Protein AF-A0A4P5TK68-F1 (afdb_monomer_lite)

Structure (mmCIF, N/CA/C/O backbone):
data_AF-A0A4P5TK68-F1
#
_entry.id   AF-A0A4P5TK68-F1
#
loop_
_atom_site.group_PDB
_atom_site.id
_atom_site.type_symbol
_atom_site.label_atom_id
_atom_site.label_alt_id
_atom_site.label_comp_id
_atom_site.label_asym_id
_atom_site.label_entity_id
_atom_site.label_seq_id
_atom_site.pdbx_PDB_ins_code
_atom_site.Cartn_x
_atom_site.Cartn_y
_atom_site.Cartn_z
_atom_site.occupancy
_atom_site.B_iso_or_equiv
_atom_site.auth_seq_id
_atom_site.auth_comp_id
_atom_site.auth_asym_id
_atom_site.auth_atom_id
_atom_site.pdbx_PDB_model_num
ATOM 1 N N . MET A 1 1 ? -55.931 28.441 43.896 1.00 47.78 1 MET A N 1
ATOM 2 C CA . MET A 1 1 ? -54.818 27.801 43.157 1.00 47.78 1 MET A CA 1
ATOM 3 C C . MET A 1 1 ? -54.161 26.784 44.082 1.00 47.78 1 MET A C 1
ATOM 5 O O . MET A 1 1 ? -53.611 27.185 45.098 1.00 47.78 1 MET A O 1
ATOM 9 N N . LYS A 1 2 ? -54.312 25.476 43.825 1.00 48.91 2 LYS A N 1
ATOM 10 C CA . LYS A 1 2 ? -53.673 24.433 44.649 1.00 48.91 2 LYS A CA 1
ATOM 11 C C . LYS A 1 2 ? -52.170 24.439 44.354 1.00 48.91 2 LYS A C 1
ATOM 13 O O . LYS A 1 2 ? -51.772 24.077 43.254 1.00 48.91 2 LYS A O 1
ATOM 18 N N . SER A 1 3 ? -51.368 24.878 45.323 1.00 62.47 3 SER A N 1
ATOM 19 C CA . SER A 1 3 ? -49.908 24.749 45.302 1.00 62.47 3 SER A CA 1
ATOM 20 C C . SER A 1 3 ? -49.559 23.261 45.289 1.00 62.47 3 SER A C 1
ATOM 22 O O . SER A 1 3 ? -49.780 22.559 46.278 1.00 62.47 3 SER A O 1
ATOM 24 N N . GLN A 1 4 ? -49.101 22.753 44.143 1.00 69.31 4 GLN A N 1
ATOM 25 C CA . GLN A 1 4 ? -48.518 21.421 44.083 1.00 69.31 4 GLN A CA 1
ATOM 26 C C . GLN A 1 4 ? -47.171 21.483 44.800 1.00 69.31 4 GLN A C 1
ATOM 28 O O . GLN A 1 4 ? -46.248 22.160 44.351 1.00 69.31 4 GLN A O 1
ATOM 33 N N . ARG A 1 5 ? -47.073 20.811 45.950 1.00 66.62 5 ARG A N 1
ATOM 34 C CA . ARG A 1 5 ? -45.793 20.618 46.633 1.00 66.62 5 ARG A CA 1
ATOM 35 C C . ARG A 1 5 ? -44.904 19.787 45.710 1.00 66.62 5 ARG A C 1
ATOM 37 O O . ARG A 1 5 ? -45.209 18.623 45.468 1.00 66.62 5 ARG A O 1
ATOM 44 N N . LEU A 1 6 ? -43.833 20.388 45.199 1.00 68.12 6 LEU A N 1
ATOM 45 C CA . LEU A 1 6 ? -42.756 19.658 44.537 1.00 68.12 6 LEU A CA 1
ATOM 46 C C . LEU A 1 6 ? -42.163 18.689 45.568 1.00 68.12 6 LEU A C 1
ATOM 48 O O . LEU A 1 6 ? -41.653 19.122 46.602 1.00 68.12 6 LEU A O 1
ATOM 52 N N . SER A 1 7 ? -42.290 17.384 45.331 1.00 73.88 7 SER A N 1
ATOM 53 C CA . SER A 1 7 ? -41.610 16.367 46.132 1.00 73.88 7 SER A CA 1
ATOM 54 C C . SER A 1 7 ? -40.101 16.569 45.986 1.00 73.88 7 SER A C 1
ATOM 56 O O . SER A 1 7 ? -39.578 16.513 44.873 1.00 73.88 7 SER A O 1
ATOM 58 N N . GLY A 1 8 ? -39.410 16.855 47.090 1.00 77.25 8 GLY A N 1
ATOM 59 C CA . GLY A 1 8 ? -37.957 17.001 47.097 1.00 77.25 8 GLY A CA 1
ATOM 60 C C . GLY A 1 8 ? -37.275 15.663 46.820 1.00 77.25 8 GLY A C 1
ATOM 61 O O . GLY A 1 8 ? -37.668 14.646 47.383 1.00 77.25 8 GLY A O 1
ATOM 62 N N . PHE A 1 9 ? -36.262 15.681 45.957 1.00 82.19 9 PHE A N 1
ATOM 63 C CA . PHE A 1 9 ? -35.432 14.519 45.651 1.00 82.19 9 PHE A CA 1
ATOM 64 C C . PHE A 1 9 ? -34.590 14.154 46.880 1.00 82.19 9 PHE A C 1
ATOM 66 O O . PHE A 1 9 ? -33.926 15.022 47.455 1.00 82.19 9 PHE A O 1
ATOM 73 N N . THR A 1 10 ? -34.628 12.898 47.318 1.00 91.62 10 THR A N 1
ATOM 74 C CA . THR A 1 10 ? -33.848 12.452 48.476 1.00 91.62 10 THR A CA 1
ATOM 75 C C . THR A 1 10 ? -32.402 12.152 48.079 1.00 91.62 10 THR A C 1
ATOM 77 O O . THR A 1 10 ? -32.096 11.765 46.950 1.00 91.62 10 THR A O 1
ATOM 80 N N . LEU A 1 11 ? -31.477 12.300 49.031 1.00 90.62 11 LEU A N 1
ATOM 81 C CA . LEU A 1 11 ? -30.056 12.016 48.807 1.00 90.62 11 LEU A CA 1
ATOM 82 C C . LEU A 1 11 ? -29.809 10.547 48.411 1.00 90.62 11 LEU A C 1
ATOM 84 O O . LEU A 1 11 ? -28.903 10.261 47.633 1.00 90.62 11 LEU A O 1
ATOM 88 N N . ILE A 1 12 ? -30.637 9.624 48.910 1.00 93.94 12 ILE A N 1
ATOM 89 C CA . ILE A 1 12 ? -30.547 8.189 48.608 1.00 93.94 12 ILE A CA 1
ATOM 90 C C . ILE A 1 12 ? -30.963 7.906 47.159 1.00 93.94 12 ILE A C 1
ATOM 92 O O . ILE A 1 12 ? -30.276 7.151 46.474 1.00 93.94 12 ILE A O 1
ATOM 96 N N . GLU A 1 13 ? -32.035 8.535 46.666 1.00 93.94 13 GLU A N 1
ATOM 97 C CA . GLU A 1 13 ? -32.466 8.395 45.266 1.00 93.94 13 GLU A CA 1
ATOM 98 C C . GLU A 1 13 ? -31.373 8.863 44.299 1.00 93.94 13 GLU A C 1
ATOM 100 O O . GLU A 1 13 ? -31.080 8.182 43.316 1.00 93.94 13 GLU A O 1
ATOM 105 N N . LEU A 1 14 ? -30.694 9.969 44.618 1.00 92.00 14 LEU A N 1
ATOM 106 C CA . LEU A 1 14 ? -29.560 10.447 43.828 1.00 92.00 14 LEU A CA 1
ATOM 107 C C . LEU A 1 14 ? -28.383 9.473 43.854 1.00 92.00 14 LEU A C 1
ATOM 109 O O . LEU A 1 14 ? -27.790 9.186 42.813 1.00 92.00 14 LEU A O 1
ATOM 113 N N . LEU A 1 15 ? -28.061 8.940 45.032 1.00 94.81 15 LEU A N 1
ATOM 114 C CA . LEU A 1 15 ? -26.938 8.028 45.208 1.00 94.81 15 LEU A CA 1
ATOM 115 C C . LEU A 1 15 ? -27.125 6.734 44.402 1.00 94.81 15 LEU A C 1
ATOM 117 O O . LEU A 1 15 ? -26.191 6.286 43.741 1.00 94.81 15 LEU A O 1
ATOM 121 N N . ILE A 1 16 ? -28.333 6.163 44.412 1.00 95.81 16 ILE A N 1
ATOM 122 C CA . ILE A 1 16 ? -28.648 4.934 43.670 1.00 95.81 16 ILE A CA 1
ATOM 123 C C . ILE A 1 16 ? -28.524 5.162 42.160 1.00 95.81 16 ILE A C 1
ATOM 125 O O . ILE A 1 16 ? -27.929 4.338 41.465 1.00 95.81 16 ILE A O 1
ATOM 129 N N . VAL A 1 17 ? -29.030 6.286 41.644 1.00 96.12 17 VAL A N 1
ATOM 130 C CA . VAL A 1 17 ? -28.956 6.602 40.207 1.00 96.12 17 VAL A CA 1
ATOM 131 C C . VAL A 1 17 ? -27.508 6.732 39.745 1.00 96.12 17 VAL A C 1
ATOM 133 O O . VAL A 1 17 ? -27.140 6.176 38.706 1.00 96.12 17 VAL A O 1
ATOM 136 N N . ILE A 1 18 ? -26.666 7.420 40.519 1.00 96.88 18 ILE A N 1
ATOM 137 C CA . ILE A 1 18 ? -25.247 7.570 40.183 1.00 96.88 18 ILE A CA 1
ATOM 138 C C . ILE A 1 18 ? -24.531 6.219 40.296 1.00 96.88 18 ILE A C 1
ATOM 140 O O . ILE A 1 18 ? -23.743 5.888 39.414 1.00 96.88 18 ILE A O 1
ATOM 144 N N . ALA A 1 19 ? -24.837 5.408 41.315 1.00 97.12 19 ALA A N 1
ATOM 145 C CA . ALA A 1 19 ? -24.255 4.077 41.476 1.00 97.12 19 ALA A CA 1
ATOM 146 C C . ALA A 1 19 ? -24.580 3.157 40.287 1.00 97.12 19 ALA A C 1
ATOM 148 O O . ALA A 1 19 ? -23.678 2.553 39.709 1.00 97.12 19 ALA A O 1
ATOM 149 N N . ILE A 1 20 ? -25.847 3.100 39.863 1.00 96.94 20 ILE A N 1
ATOM 150 C CA . ILE A 1 20 ? -26.261 2.308 38.696 1.00 96.94 20 ILE A CA 1
ATOM 151 C C . ILE A 1 20 ? -25.608 2.854 37.419 1.00 96.94 20 ILE A C 1
ATOM 153 O O . ILE A 1 20 ? -25.066 2.082 36.630 1.00 96.94 20 ILE A O 1
ATOM 157 N N . SER A 1 21 ? -25.591 4.177 37.233 1.00 96.06 21 SER A N 1
ATOM 158 C CA . SER A 1 21 ? -24.958 4.808 36.066 1.00 96.06 21 SER A CA 1
ATOM 159 C C . SER A 1 21 ? -23.455 4.526 36.004 1.00 96.06 21 SER A C 1
ATOM 161 O O . SER A 1 21 ? -22.929 4.274 34.923 1.00 96.06 21 SER A O 1
ATOM 163 N N . ALA A 1 22 ? -22.769 4.511 37.150 1.00 97.25 22 ALA A N 1
ATOM 164 C CA . ALA A 1 22 ? -21.348 4.193 37.240 1.00 97.25 22 ALA A CA 1
ATOM 165 C C . ALA A 1 22 ? -21.061 2.734 36.856 1.00 97.25 22 ALA A C 1
ATOM 167 O O . ALA A 1 22 ? -20.136 2.484 36.084 1.00 97.25 22 ALA A O 1
ATOM 168 N N . VAL A 1 23 ? -21.873 1.781 37.330 1.00 96.50 23 VAL A N 1
ATOM 169 C CA . VAL A 1 23 ? -21.742 0.359 36.963 1.00 96.50 23 VAL A CA 1
ATOM 170 C C . VAL A 1 23 ? -21.985 0.154 35.467 1.00 96.50 23 VAL A C 1
ATOM 172 O O . VAL A 1 23 ? -21.197 -0.518 34.804 1.00 96.50 23 VAL A O 1
ATOM 175 N N . LEU A 1 24 ? -23.035 0.767 34.911 1.00 96.88 24 LEU A N 1
ATOM 176 C CA . LEU A 1 24 ? -23.320 0.685 33.477 1.00 96.88 24 LEU A CA 1
ATOM 177 C C . LEU A 1 24 ? -22.179 1.289 32.655 1.00 96.88 24 LEU A C 1
ATOM 179 O O . LEU A 1 24 ? -21.660 0.637 31.754 1.00 96.88 24 LEU A O 1
ATOM 183 N N . ALA A 1 25 ? -21.733 2.499 32.992 1.00 95.31 25 ALA A N 1
ATOM 184 C CA . ALA A 1 25 ? -20.641 3.153 32.285 1.00 95.31 25 ALA A CA 1
ATOM 185 C C . ALA A 1 25 ? -19.350 2.314 32.333 1.00 95.31 25 ALA A C 1
ATOM 187 O O . ALA A 1 25 ? -18.710 2.132 31.298 1.00 95.31 25 ALA A O 1
ATOM 188 N N . ALA A 1 26 ? -19.015 1.725 33.488 1.00 95.50 26 ALA A N 1
ATOM 189 C CA . ALA A 1 26 ? -17.845 0.859 33.646 1.00 95.50 26 ALA A CA 1
ATOM 190 C C . ALA A 1 26 ? -17.859 -0.360 32.705 1.00 95.50 26 ALA A C 1
ATOM 192 O O . ALA A 1 26 ? -16.807 -0.744 32.198 1.00 95.50 26 ALA A O 1
ATOM 193 N N . LEU A 1 27 ? -19.034 -0.937 32.428 1.00 94.56 27 LEU A N 1
ATOM 194 C CA . LEU A 1 27 ? -19.182 -2.046 31.478 1.00 94.56 27 LEU A CA 1
ATOM 195 C C . LEU A 1 27 ? -19.218 -1.573 30.016 1.00 94.56 27 LEU A C 1
ATOM 197 O O . LEU A 1 27 ? -18.688 -2.251 29.136 1.00 94.56 27 LEU A O 1
ATOM 201 N N . LEU A 1 28 ? -19.813 -0.407 29.742 1.00 94.00 28 LEU A N 1
ATOM 202 C CA . LEU A 1 28 ? -19.931 0.124 28.383 1.00 94.00 28 LEU A CA 1
ATOM 203 C C . LEU A 1 28 ? -18.611 0.686 27.837 1.00 94.00 28 LEU A C 1
ATOM 205 O O . LEU A 1 28 ? -18.335 0.508 26.653 1.00 94.00 28 LEU A O 1
ATOM 209 N N . PHE A 1 29 ? -17.786 1.345 28.656 1.00 92.94 29 PHE A N 1
ATOM 210 C CA . PHE A 1 29 ? -16.538 1.968 28.196 1.00 92.94 29 PHE A CA 1
ATOM 211 C C . PHE A 1 29 ? -15.571 1.017 27.466 1.00 92.94 29 PHE A C 1
ATOM 213 O O . PHE A 1 29 ? -15.155 1.366 26.355 1.00 92.94 29 PHE A O 1
ATOM 220 N N . PRO A 1 30 ? -15.208 -0.168 28.004 1.00 90.69 30 PRO A N 1
ATOM 221 C CA . PRO A 1 30 ? -14.284 -1.069 27.314 1.00 90.69 30 PRO A CA 1
ATOM 222 C C . PRO A 1 30 ? -14.864 -1.593 25.994 1.00 90.69 30 PRO A C 1
ATOM 224 O O . PRO A 1 30 ? -14.150 -1.664 24.993 1.00 90.69 30 PRO A O 1
ATOM 227 N N . VAL A 1 31 ? -16.164 -1.899 25.960 1.00 94.31 31 VAL A N 1
ATOM 228 C CA . VAL A 1 31 ? -16.849 -2.386 24.751 1.00 94.31 31 VAL A CA 1
ATOM 229 C C . VAL A 1 31 ? -16.927 -1.285 23.692 1.00 94.31 31 VAL A C 1
ATOM 231 O O . VAL A 1 31 ? -16.649 -1.526 22.518 1.00 94.31 31 VAL A O 1
ATOM 234 N N . PHE A 1 32 ? -17.243 -0.055 24.096 1.00 92.38 32 PHE A N 1
ATOM 235 C CA . PHE A 1 32 ? -17.314 1.090 23.194 1.00 92.38 32 PHE A CA 1
ATOM 236 C C . PHE A 1 32 ? -15.952 1.413 22.567 1.00 92.38 32 PHE A C 1
ATOM 238 O O . PHE A 1 32 ? -15.880 1.704 21.372 1.00 92.38 32 PHE A O 1
ATOM 245 N N . ALA A 1 33 ? -14.865 1.316 23.340 1.00 89.56 33 ALA A N 1
ATOM 246 C CA . ALA A 1 33 ? -13.511 1.496 22.822 1.00 89.56 33 ALA A CA 1
ATOM 247 C C . ALA A 1 33 ? -13.176 0.464 21.730 1.00 89.56 33 ALA A C 1
ATOM 249 O O . ALA A 1 33 ? -12.716 0.842 20.652 1.00 89.56 33 ALA A O 1
ATOM 250 N N . GLN A 1 34 ? -13.484 -0.816 21.965 1.00 88.94 34 GLN A N 1
ATOM 251 C CA . GLN A 1 34 ? -13.280 -1.879 20.974 1.00 88.94 34 GLN A CA 1
ATOM 252 C C . GLN A 1 34 ? -14.145 -1.677 19.722 1.00 88.94 34 GLN A C 1
ATOM 254 O O . GLN A 1 34 ? -13.651 -1.799 18.602 1.00 88.94 34 GLN A O 1
ATOM 259 N N . ALA A 1 35 ? -15.422 -1.322 19.892 1.00 91.25 35 ALA A N 1
ATOM 260 C CA . ALA A 1 35 ? -16.334 -1.067 18.779 1.00 91.25 35 ALA A CA 1
ATOM 261 C C . ALA A 1 35 ? -15.858 0.105 17.905 1.00 91.25 35 ALA A C 1
ATOM 263 O O . ALA A 1 35 ? -15.870 0.013 16.676 1.00 91.25 35 ALA A O 1
ATOM 264 N N . ARG A 1 36 ? -15.382 1.189 18.530 1.00 90.88 36 ARG A N 1
ATOM 265 C CA . ARG A 1 36 ? -14.817 2.347 17.826 1.00 90.88 36 ARG A CA 1
ATOM 266 C C . ARG A 1 36 ? -13.582 1.971 17.011 1.00 90.88 36 ARG A C 1
ATOM 268 O O . ARG A 1 36 ? -13.438 2.445 15.886 1.00 90.88 36 ARG A O 1
ATOM 275 N N . GLU A 1 37 ? -12.716 1.125 17.557 1.00 88.94 37 GLU A N 1
ATOM 276 C CA . GLU A 1 37 ? -11.517 0.659 16.860 1.00 88.94 37 GLU A CA 1
ATOM 277 C C . GLU A 1 37 ? -11.868 -0.207 15.643 1.00 88.94 37 GLU A C 1
ATOM 279 O O . GLU A 1 37 ? -11.388 0.037 14.536 1.00 88.94 37 GLU A O 1
ATOM 284 N N . LYS A 1 38 ? -12.810 -1.145 15.797 1.00 89.19 38 LYS A N 1
ATOM 285 C CA . LYS A 1 38 ? -13.320 -1.941 14.669 1.00 89.19 38 LYS A CA 1
ATOM 286 C C . LYS A 1 38 ? -13.968 -1.072 13.590 1.00 89.19 38 LYS A C 1
ATOM 288 O O . LYS A 1 38 ? -13.758 -1.326 12.406 1.00 89.19 38 LYS A O 1
ATOM 293 N N . ALA A 1 39 ? -14.701 -0.027 13.979 1.00 92.12 39 ALA A N 1
ATOM 294 C CA . ALA A 1 39 ? -15.283 0.921 13.033 1.00 92.12 39 ALA A CA 1
ATOM 295 C C . ALA A 1 39 ? -14.204 1.677 12.238 1.00 92.12 39 ALA A C 1
ATOM 297 O O . ALA A 1 39 ? -14.335 1.823 11.027 1.00 92.12 39 ALA A O 1
ATOM 298 N N . ARG A 1 40 ? -13.111 2.111 12.882 1.00 91.62 40 ARG A N 1
ATOM 299 C CA . ARG A 1 40 ? -11.979 2.757 12.190 1.00 91.62 40 ARG A CA 1
ATOM 300 C C . ARG A 1 40 ? -11.285 1.823 11.209 1.00 91.62 40 ARG A C 1
ATOM 302 O O . ARG A 1 40 ? -11.018 2.240 10.084 1.00 91.62 40 ARG A O 1
ATOM 309 N N . ALA A 1 41 ? -11.035 0.577 11.610 1.00 90.62 41 ALA A N 1
ATOM 310 C CA . ALA A 1 41 ? -10.445 -0.431 10.734 1.00 90.62 41 ALA A CA 1
ATOM 311 C C . ALA A 1 41 ? -11.326 -0.683 9.497 1.00 90.62 41 ALA A C 1
ATOM 313 O O . ALA A 1 41 ? -10.828 -0.673 8.372 1.00 90.62 41 ALA A O 1
ATOM 314 N N . LEU A 1 42 ? -12.645 -0.815 9.690 1.00 93.06 42 LEU A N 1
ATOM 315 C CA . LEU A 1 42 ? -13.598 -0.964 8.588 1.00 93.06 42 LEU A CA 1
ATOM 316 C C . LEU A 1 42 ? -13.614 0.267 7.671 1.00 93.06 42 LEU A C 1
ATOM 318 O O . LEU A 1 42 ? -13.633 0.115 6.451 1.00 93.06 42 LEU A O 1
ATOM 322 N N . SER A 1 43 ? -13.558 1.475 8.236 1.00 95.25 43 SER A N 1
ATOM 323 C CA . SER A 1 43 ? -13.451 2.707 7.451 1.00 95.25 43 SER A CA 1
ATOM 324 C C . SER A 1 43 ? -12.162 2.755 6.629 1.00 95.25 43 SER A C 1
ATOM 326 O O . SER A 1 43 ? -12.232 3.093 5.450 1.00 95.25 43 SER A O 1
ATOM 328 N N . CYS A 1 44 ? -11.002 2.373 7.189 1.00 94.38 44 CYS A N 1
ATOM 329 C CA . CYS A 1 44 ? -9.762 2.339 6.403 1.00 94.38 44 CYS A CA 1
ATOM 330 C C . CYS A 1 44 ? -9.823 1.290 5.283 1.00 94.38 44 CYS A C 1
ATOM 332 O O . CYS A 1 44 ? -9.427 1.597 4.161 1.00 94.38 44 CYS A O 1
ATOM 334 N N . LEU A 1 45 ? -10.391 0.104 5.531 1.00 95.75 45 LEU A N 1
ATOM 335 C CA . LEU A 1 45 ? -10.603 -0.901 4.484 1.00 95.75 45 LEU A CA 1
ATOM 336 C C . LEU A 1 45 ? -11.541 -0.393 3.379 1.00 95.75 45 LEU A C 1
ATOM 338 O O . LEU A 1 45 ? -11.272 -0.586 2.194 1.00 95.75 45 LEU A O 1
ATOM 342 N N . ASN A 1 46 ? -12.630 0.284 3.750 1.00 96.31 46 ASN A N 1
ATOM 343 C CA . ASN A 1 46 ? -13.570 0.856 2.791 1.00 96.31 46 ASN A CA 1
ATOM 344 C C . ASN A 1 46 ? -12.939 1.985 1.960 1.00 96.31 46 ASN A C 1
ATOM 346 O O . ASN A 1 46 ? -13.228 2.111 0.773 1.00 96.31 46 ASN A O 1
ATOM 350 N N . ASN A 1 47 ? -12.057 2.789 2.551 1.00 96.38 47 ASN A N 1
ATOM 351 C CA . ASN A 1 47 ? -11.295 3.808 1.832 1.00 96.38 47 ASN A CA 1
ATOM 352 C C . ASN A 1 47 ? -10.323 3.176 0.821 1.00 96.38 47 ASN A C 1
ATOM 354 O O . ASN A 1 47 ? -10.332 3.561 -0.345 1.00 96.38 47 ASN A O 1
ATOM 358 N N . VAL A 1 48 ? -9.574 2.134 1.211 1.00 96.50 48 VAL A N 1
ATOM 359 C CA . VAL A 1 48 ? -8.725 1.370 0.271 1.00 96.50 48 VAL A CA 1
ATOM 360 C C . VAL A 1 48 ? -9.549 0.773 -0.867 1.00 96.50 48 VAL A C 1
ATOM 362 O O . VAL A 1 48 ? -9.150 0.865 -2.026 1.00 96.50 48 VAL A O 1
ATOM 365 N N . ARG A 1 49 ? -10.722 0.208 -0.564 1.00 97.25 49 ARG A N 1
ATOM 366 C CA . ARG A 1 49 ? -11.640 -0.324 -1.580 1.00 97.25 49 ARG A CA 1
ATOM 367 C C . ARG A 1 49 ? -12.128 0.765 -2.541 1.00 97.25 49 ARG A C 1
ATOM 369 O O . ARG A 1 49 ? -12.197 0.516 -3.738 1.00 97.25 49 ARG A O 1
ATOM 376 N N . GLN A 1 50 ? -12.444 1.963 -2.047 1.00 96.88 50 GLN A N 1
ATOM 377 C CA . GLN A 1 50 ? -12.828 3.099 -2.894 1.00 96.88 50 GLN A CA 1
ATOM 378 C C . GLN A 1 50 ? -11.675 3.570 -3.793 1.00 96.88 50 GLN A C 1
ATOM 380 O O . GLN A 1 50 ? -11.911 3.871 -4.965 1.00 96.88 50 GLN A O 1
ATOM 385 N N . CYS A 1 51 ? -10.433 3.577 -3.293 1.00 96.00 51 CYS A N 1
ATOM 386 C CA . CYS A 1 51 ? -9.248 3.822 -4.120 1.00 96.00 51 CYS A CA 1
ATOM 387 C C . CYS A 1 51 ? -9.094 2.751 -5.212 1.00 96.00 51 CYS A C 1
ATOM 389 O O . CYS A 1 51 ? -8.910 3.100 -6.373 1.00 96.00 51 CYS A O 1
ATOM 391 N N . GLY A 1 52 ? -9.231 1.465 -4.866 1.00 96.94 52 GLY A N 1
ATOM 392 C CA . GLY A 1 52 ? -9.178 0.358 -5.829 1.00 96.94 52 GLY A CA 1
ATOM 393 C C . GLY A 1 52 ? -10.279 0.436 -6.893 1.00 96.94 52 GLY A C 1
ATOM 394 O O . GLY A 1 52 ? -10.012 0.272 -8.076 1.00 96.94 52 GLY A O 1
ATOM 395 N N . MET A 1 53 ? -11.504 0.791 -6.501 1.00 97.50 53 MET A N 1
ATOM 396 C CA . MET A 1 53 ? -12.605 1.012 -7.446 1.00 97.50 53 MET A CA 1
ATOM 397 C C . MET A 1 53 ? -12.323 2.190 -8.387 1.00 97.50 53 MET A C 1
ATOM 399 O O . MET A 1 53 ? -12.591 2.105 -9.580 1.00 97.50 53 MET A O 1
ATOM 403 N N . SER A 1 54 ? -11.745 3.274 -7.866 1.00 97.50 54 SER A N 1
ATOM 404 C CA . SER A 1 54 ? -11.333 4.428 -8.675 1.00 97.50 54 SER A CA 1
ATOM 405 C C . SER A 1 54 ? -10.224 4.065 -9.660 1.00 97.50 54 SER A C 1
ATOM 407 O O . SER A 1 54 ? -10.233 4.536 -10.790 1.00 97.50 54 SER A O 1
ATOM 409 N N . PHE A 1 55 ? -9.304 3.189 -9.254 1.00 97.56 55 PHE A N 1
ATOM 410 C CA . PHE A 1 55 ? -8.294 2.610 -10.133 1.00 97.56 55 PHE A CA 1
ATOM 411 C C . PHE A 1 55 ? -8.923 1.784 -11.265 1.00 97.56 55 PHE A C 1
ATOM 413 O O . PHE A 1 55 ? -8.553 1.972 -12.418 1.00 97.56 55 PHE A O 1
ATOM 420 N N . THR A 1 56 ? -9.920 0.940 -10.984 1.00 97.12 56 THR A N 1
ATOM 421 C CA . THR A 1 56 ? -10.635 0.198 -12.037 1.00 97.12 56 THR A CA 1
ATOM 422 C C . THR A 1 56 ? -11.358 1.130 -13.013 1.00 97.12 56 THR A C 1
ATOM 424 O O . THR A 1 56 ? -11.312 0.893 -14.215 1.00 97.12 56 THR A O 1
ATOM 427 N N . LEU A 1 57 ? -11.992 2.201 -12.521 1.00 97.50 57 LEU A N 1
ATOM 428 C CA . LEU A 1 57 ? -12.632 3.204 -13.382 1.00 97.50 57 LEU A CA 1
ATOM 429 C C . LEU A 1 57 ? -11.608 3.938 -14.260 1.00 97.50 57 LEU A C 1
ATOM 431 O O . LEU A 1 57 ? -11.861 4.143 -15.440 1.00 97.50 57 LEU A O 1
ATOM 435 N N . TYR A 1 58 ? -10.434 4.268 -13.715 1.00 97.62 58 TYR A N 1
ATOM 436 C CA . TYR A 1 58 ? -9.335 4.832 -14.499 1.00 97.62 58 TYR A CA 1
ATOM 437 C C . TYR A 1 58 ? -8.916 3.890 -15.634 1.00 97.62 58 TYR A C 1
ATOM 439 O O . TYR A 1 58 ? -8.826 4.318 -16.778 1.00 97.62 58 TYR A O 1
ATOM 447 N N . LEU A 1 59 ? -8.713 2.598 -15.356 1.00 97.00 59 LEU A N 1
ATOM 448 C CA . LEU A 1 59 ? -8.329 1.634 -16.395 1.00 97.00 59 LEU A CA 1
ATOM 449 C C . LEU A 1 59 ? -9.330 1.593 -17.561 1.00 97.00 59 LEU A C 1
ATOM 451 O O . LEU A 1 59 ? -8.917 1.445 -18.706 1.00 97.00 59 LEU A O 1
ATOM 455 N N . GLN A 1 60 ? -10.626 1.750 -17.281 1.00 96.38 60 GLN A N 1
ATOM 456 C CA . GLN A 1 60 ? -11.671 1.754 -18.311 1.00 96.38 60 GLN A CA 1
ATOM 457 C C . GLN A 1 60 ? -11.595 2.970 -19.242 1.00 96.38 60 GLN A C 1
ATOM 459 O O . GLN A 1 60 ? -11.937 2.851 -20.416 1.00 96.38 60 GLN A O 1
ATOM 464 N N . ASP A 1 61 ? -11.138 4.115 -18.737 1.00 97.62 61 ASP A N 1
ATOM 465 C CA . ASP A 1 61 ? -11.056 5.363 -19.503 1.00 97.62 61 ASP A CA 1
ATOM 466 C C . ASP A 1 61 ? -9.697 5.558 -20.202 1.00 97.62 61 ASP A C 1
ATOM 468 O O . ASP A 1 61 ? -9.596 6.365 -21.126 1.00 97.62 61 ASP A O 1
ATOM 472 N N . TYR A 1 62 ? -8.653 4.846 -19.764 1.00 96.50 62 TYR A N 1
ATOM 473 C CA . TYR A 1 62 ? -7.261 5.039 -20.195 1.00 96.50 62 TYR A CA 1
ATOM 474 C C . TYR A 1 62 ? -6.654 3.780 -20.842 1.00 96.50 62 TYR A C 1
ATOM 476 O O . TYR A 1 62 ? -5.546 3.374 -20.496 1.00 96.50 62 TYR A O 1
ATOM 484 N N . ASP A 1 63 ? -7.380 3.164 -21.782 1.00 96.44 63 ASP A N 1
ATOM 485 C CA . ASP A 1 63 ? -6.917 2.029 -22.607 1.00 96.44 63 ASP A CA 1
ATOM 486 C C . ASP A 1 63 ? -6.337 0.853 -21.798 1.00 96.44 63 ASP A C 1
ATOM 488 O O . ASP A 1 63 ? -5.383 0.193 -22.210 1.00 96.44 63 ASP A O 1
ATOM 492 N N . GLU A 1 64 ? -6.896 0.602 -20.612 1.00 96.50 64 GLU A N 1
ATOM 493 C CA . GLU A 1 64 ? -6.433 -0.425 -19.676 1.00 96.50 64 GLU A CA 1
ATOM 494 C C . GLU A 1 64 ? -4.962 -0.264 -19.252 1.00 96.50 64 GLU A C 1
ATOM 496 O O . GLU A 1 64 ? -4.321 -1.226 -18.829 1.00 96.50 64 GLU A O 1
ATOM 501 N N . VAL A 1 65 ? -4.414 0.950 -19.317 1.00 97.25 65 VAL A N 1
ATOM 502 C CA . VAL A 1 65 ? -3.075 1.274 -18.817 1.00 97.25 65 VAL A CA 1
ATOM 503 C C . VAL A 1 65 ? -3.185 1.826 -17.404 1.00 97.25 65 VAL A C 1
ATOM 505 O O . VAL A 1 65 ? -3.999 2.701 -17.115 1.00 97.25 65 VAL A O 1
ATOM 508 N N . THR A 1 66 ? -2.368 1.311 -16.491 1.00 97.06 66 THR A N 1
ATOM 509 C CA . THR A 1 66 ? -2.364 1.765 -15.101 1.00 97.06 66 THR A CA 1
ATOM 510 C C . THR A 1 66 ? -1.879 3.220 -14.980 1.00 97.06 66 THR A C 1
ATOM 512 O O . THR A 1 66 ? -1.169 3.722 -15.854 1.00 97.06 66 THR A O 1
ATOM 515 N N . PRO A 1 67 ? -2.222 3.939 -13.895 1.00 95.19 67 PRO A N 1
ATOM 516 C CA . PRO A 1 67 ? -1.728 5.296 -13.690 1.00 95.19 67 PRO A CA 1
ATOM 517 C C . PRO A 1 67 ? -0.194 5.379 -13.710 1.00 95.19 67 PRO A C 1
ATOM 519 O O . PRO A 1 67 ? 0.478 4.691 -12.938 1.00 95.19 67 PRO A O 1
ATOM 522 N N . CYS A 1 68 ? 0.346 6.270 -14.545 1.00 91.69 68 CYS A N 1
ATOM 523 C CA . CYS A 1 68 ? 1.751 6.683 -14.506 1.00 91.69 68 CYS A CA 1
ATOM 524 C C . CYS A 1 68 ? 2.022 7.626 -13.327 1.00 91.69 68 CYS A C 1
ATOM 526 O O . CYS A 1 68 ? 1.098 8.256 -12.800 1.00 91.69 68 CYS A O 1
ATOM 528 N N . MET A 1 69 ? 3.290 7.774 -12.942 1.00 87.62 69 MET A N 1
ATOM 529 C CA . MET A 1 69 ? 3.699 8.724 -11.906 1.00 87.62 69 MET A CA 1
ATOM 530 C C . MET A 1 69 ? 4.971 9.488 -12.261 1.00 87.62 69 MET A C 1
ATOM 532 O O . MET A 1 69 ? 5.774 9.040 -13.072 1.00 87.62 69 MET A O 1
ATOM 536 N N . GLY A 1 70 ? 5.166 10.635 -11.617 1.00 81.50 70 GLY A N 1
ATOM 537 C CA . GLY A 1 70 ? 6.261 11.554 -11.895 1.00 81.50 70 GLY A CA 1
ATOM 538 C C . GLY A 1 70 ? 5.873 12.660 -12.879 1.00 81.50 70 GLY A C 1
ATOM 539 O O . GLY A 1 70 ? 4.730 12.744 -13.329 1.00 81.50 70 GLY A O 1
ATOM 540 N N . ALA A 1 71 ? 6.809 13.566 -13.170 1.00 76.06 71 ALA A N 1
ATOM 541 C CA . ALA A 1 71 ? 6.573 14.760 -14.000 1.00 76.06 71 ALA A CA 1
ATOM 542 C C . ALA A 1 71 ? 5.289 15.551 -13.624 1.00 76.06 71 ALA A C 1
ATOM 544 O O . ALA A 1 71 ? 4.526 15.994 -14.485 1.00 76.06 71 ALA A O 1
ATOM 545 N N . GLY A 1 72 ? 5.012 15.688 -12.320 1.00 72.75 72 GLY A N 1
ATOM 546 C CA . GLY A 1 72 ? 3.827 16.382 -11.792 1.00 72.75 72 GLY A CA 1
ATOM 547 C C . GLY A 1 72 ? 2.525 15.568 -11.795 1.00 72.75 72 GLY A C 1
ATOM 548 O O . GLY A 1 72 ? 1.474 16.101 -11.436 1.00 72.75 72 GLY A O 1
ATOM 549 N N . ARG A 1 73 ? 2.573 14.288 -12.181 1.00 78.81 73 ARG A N 1
ATOM 550 C CA . ARG A 1 73 ? 1.457 13.338 -12.083 1.00 78.81 73 ARG A CA 1
ATOM 551 C C . ARG A 1 73 ? 1.701 12.385 -10.927 1.00 78.81 73 ARG A C 1
ATOM 553 O O . ARG A 1 73 ? 2.774 11.811 -10.798 1.00 78.81 73 ARG A O 1
ATOM 560 N N . GLU A 1 74 ? 0.685 12.189 -10.109 1.00 82.94 74 GLU A N 1
ATOM 561 C CA . GLU A 1 74 ? 0.717 11.261 -8.988 1.00 82.94 74 GLU A CA 1
ATOM 562 C C . GLU A 1 74 ? -0.496 10.343 -9.103 1.00 82.94 74 GLU A C 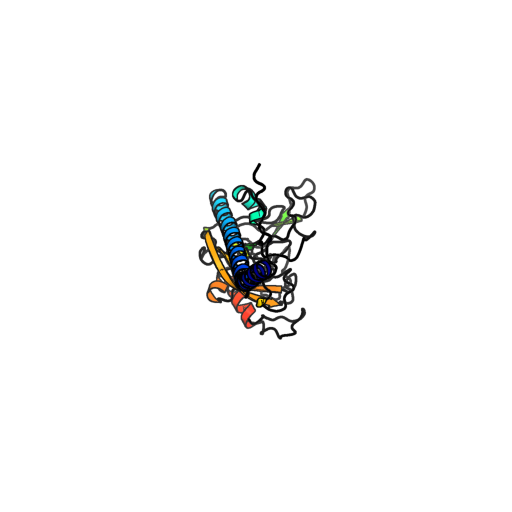1
ATOM 564 O O . GLU A 1 74 ? -1.525 10.725 -9.666 1.00 82.94 74 GLU A O 1
ATOM 569 N N . TRP A 1 75 ? -0.425 9.136 -8.545 1.00 88.06 75 TRP A N 1
ATOM 570 C CA . TRP A 1 75 ? -1.537 8.185 -8.632 1.00 88.06 75 TRP A CA 1
ATOM 571 C C . TRP A 1 75 ? -2.850 8.812 -8.141 1.00 88.06 75 TRP A C 1
ATOM 573 O O . TRP A 1 75 ? -3.889 8.666 -8.771 1.00 88.06 75 TRP A O 1
ATOM 583 N N . TRP A 1 76 ? -2.817 9.580 -7.053 1.00 86.31 76 TRP A N 1
ATOM 584 C CA . TRP A 1 76 ? -4.022 10.153 -6.462 1.00 86.31 76 TRP A CA 1
ATOM 585 C C . TRP A 1 76 ? -4.589 11.303 -7.298 1.00 86.31 76 TRP A C 1
ATOM 587 O O . TRP A 1 76 ? -5.803 11.495 -7.271 1.00 86.31 76 TRP A O 1
ATOM 597 N N . THR A 1 77 ? -3.760 12.056 -8.043 1.00 86.19 77 THR A N 1
ATOM 598 C CA . THR A 1 77 ? -4.263 13.083 -8.974 1.00 86.19 77 THR A CA 1
ATOM 599 C C . THR A 1 77 ? -4.921 12.429 -10.174 1.00 86.19 77 THR A C 1
ATOM 601 O O . THR A 1 77 ? -5.978 12.889 -10.599 1.00 86.19 77 THR A O 1
ATOM 604 N N . ASN A 1 78 ? -4.353 11.322 -10.657 1.00 89.88 78 ASN A N 1
ATOM 605 C CA . ASN A 1 78 ? -4.951 10.507 -11.710 1.00 89.88 78 ASN A CA 1
ATOM 606 C C . ASN A 1 78 ? -6.296 9.901 -11.265 1.00 89.88 78 ASN A C 1
ATOM 608 O O . ASN A 1 78 ? -7.234 9.852 -12.054 1.00 89.88 78 ASN A O 1
ATOM 612 N N . LEU A 1 79 ? -6.423 9.491 -9.995 1.00 92.56 79 LEU A N 1
ATOM 613 C CA . LEU A 1 79 ? -7.651 8.880 -9.465 1.00 92.56 79 LEU A CA 1
ATOM 614 C C . LEU A 1 79 ? -8.674 9.883 -8.896 1.00 92.56 79 LEU A C 1
ATOM 616 O O . LEU A 1 79 ? -9.839 9.530 -8.697 1.00 92.56 79 LEU A O 1
ATOM 620 N N . TYR A 1 80 ? -8.284 11.137 -8.641 1.00 91.19 80 TYR A N 1
ATOM 621 C CA . TYR A 1 80 ? -9.161 12.150 -8.040 1.00 91.19 80 TYR A CA 1
ATOM 622 C C . TYR A 1 80 ? -10.471 12.417 -8.809 1.00 91.19 80 TYR A C 1
ATOM 624 O O . TYR A 1 80 ? -11.502 12.568 -8.149 1.00 91.19 80 TYR A O 1
ATOM 632 N N . PRO A 1 81 ? -10.505 12.430 -10.159 1.00 93.19 81 PRO A N 1
ATOM 633 C CA . PRO A 1 81 ? -11.755 12.581 -10.911 1.00 93.19 81 PRO A CA 1
ATOM 634 C C . PRO A 1 81 ? -12.823 11.528 -10.575 1.00 93.19 81 PRO A C 1
ATOM 636 O O . PRO A 1 81 ? -14.021 11.813 -10.675 1.00 93.19 81 PRO A O 1
ATOM 639 N N . TYR A 1 82 ? -12.395 10.342 -10.132 1.00 95.38 82 TYR A N 1
ATOM 640 C CA . TYR A 1 82 ? -13.258 9.214 -9.784 1.00 95.38 82 TYR A CA 1
ATOM 641 C C . TYR A 1 82 ? -13.612 9.186 -8.295 1.00 95.38 82 TYR A C 1
ATOM 643 O O . TYR A 1 82 ? -14.761 8.908 -7.951 1.00 95.38 82 TYR A O 1
ATOM 651 N N . THR A 1 83 ? -12.672 9.531 -7.405 1.00 92.50 83 THR A N 1
ATOM 652 C CA . THR A 1 83 ? -12.949 9.588 -5.956 1.00 92.50 83 THR A CA 1
ATOM 653 C C . THR A 1 83 ? -13.755 10.824 -5.562 1.00 92.50 83 THR A C 1
ATOM 655 O O . THR A 1 83 ? -14.601 10.747 -4.672 1.00 92.50 83 THR A O 1
ATOM 658 N N . LYS A 1 84 ? -13.480 11.979 -6.187 1.00 90.88 84 LYS A N 1
ATOM 659 C CA . LYS A 1 84 ? -14.078 13.305 -5.916 1.00 90.88 84 LYS A CA 1
ATOM 660 C C . LYS A 1 84 ? -14.006 13.768 -4.454 1.00 90.88 84 LYS A C 1
ATOM 662 O O . LYS A 1 84 ? -14.640 14.754 -4.082 1.00 90.88 84 LYS A O 1
ATOM 667 N N . SER A 1 85 ? -13.228 13.086 -3.618 1.00 90.12 85 SER A N 1
ATOM 668 C CA . SER A 1 85 ? -13.107 13.360 -2.191 1.00 90.12 85 SER A CA 1
ATOM 669 C C . SER A 1 85 ? -11.712 12.999 -1.708 1.00 90.12 85 SER A C 1
ATOM 671 O O . SER A 1 85 ? -11.284 11.850 -1.793 1.00 90.12 85 SER A O 1
ATOM 673 N N . LEU A 1 86 ? -11.011 13.990 -1.156 1.00 86.06 86 LEU A N 1
ATOM 674 C CA . LEU A 1 86 ? -9.680 13.791 -0.582 1.00 86.06 86 LEU A CA 1
ATOM 675 C C . LEU A 1 86 ? -9.730 13.006 0.739 1.00 86.06 86 LEU A C 1
ATOM 677 O O . LEU A 1 86 ? -8.731 12.406 1.122 1.00 86.06 86 LEU A O 1
ATOM 681 N N . GLU A 1 87 ? -10.891 12.949 1.402 1.00 88.56 87 GLU A N 1
ATOM 682 C CA . GLU A 1 87 ? -11.075 12.182 2.643 1.00 88.56 87 GLU A CA 1
ATOM 683 C C . GLU A 1 87 ? -10.882 10.675 2.436 1.00 88.56 87 GLU A C 1
ATOM 685 O O . GLU A 1 87 ? -10.452 9.974 3.350 1.00 88.56 87 GLU A O 1
ATOM 690 N N . VAL A 1 88 ? -11.125 10.180 1.216 1.00 91.94 88 VAL A N 1
ATOM 691 C CA . VAL A 1 88 ? -10.893 8.775 0.846 1.00 91.94 88 VAL A CA 1
ATOM 692 C C . VAL A 1 88 ? -9.406 8.423 0.906 1.00 91.94 88 VAL A C 1
ATOM 694 O O . VAL A 1 88 ? -9.063 7.271 1.148 1.00 91.94 88 VAL A O 1
ATOM 697 N N . TYR A 1 89 ? -8.509 9.399 0.750 1.00 89.56 89 TYR A N 1
ATOM 698 C CA . TYR A 1 89 ? -7.068 9.169 0.814 1.00 89.56 89 TYR A CA 1
ATOM 699 C C . TYR A 1 89 ? -6.513 9.185 2.238 1.00 89.56 89 TYR A C 1
ATOM 701 O O . TYR A 1 89 ? -5.349 8.846 2.436 1.00 89.56 89 TYR A O 1
ATOM 709 N N . TYR A 1 90 ? -7.313 9.538 3.246 1.00 88.62 90 TYR A N 1
ATOM 710 C CA . TYR A 1 90 ? -6.880 9.537 4.638 1.00 88.62 90 TYR A CA 1
ATOM 711 C C . TYR A 1 90 ? -7.349 8.276 5.354 1.00 88.62 90 TYR A C 1
ATOM 713 O O . TYR A 1 90 ? -8.529 7.929 5.346 1.00 88.62 90 TYR A O 1
ATOM 721 N N . CYS A 1 91 ? -6.424 7.610 6.042 1.00 90.62 91 CYS A N 1
ATOM 722 C CA . CYS A 1 91 ? -6.809 6.566 6.979 1.00 90.62 91 CYS A CA 1
ATOM 723 C C . CYS A 1 91 ? -7.086 7.206 8.348 1.00 90.62 91 CYS A C 1
ATOM 725 O O . CYS A 1 91 ? -6.165 7.801 8.912 1.00 90.62 91 CYS A O 1
ATOM 727 N N . PRO A 1 92 ? -8.303 7.086 8.920 1.00 89.50 92 PRO A N 1
ATOM 728 C CA . PRO A 1 92 ? -8.628 7.613 10.252 1.00 89.50 92 PRO A CA 1
ATOM 729 C C . PRO A 1 92 ? -7.747 7.097 11.397 1.00 89.50 92 PRO A C 1
ATOM 731 O O . PRO A 1 92 ? -7.769 7.688 12.476 1.00 89.50 92 PRO A O 1
ATOM 734 N N . ASP A 1 93 ? -7.013 6.006 11.184 1.00 88.19 93 ASP A N 1
ATOM 735 C CA . ASP A 1 93 ? -6.086 5.440 12.167 1.00 88.19 93 ASP A CA 1
ATOM 736 C C . ASP A 1 93 ? -4.640 5.950 12.010 1.00 88.19 93 ASP A C 1
ATOM 738 O O . ASP A 1 93 ? -3.800 5.753 12.884 1.00 88.19 93 ASP A O 1
ATOM 742 N N . ARG A 1 94 ? -4.337 6.650 10.907 1.00 85.88 94 ARG A N 1
ATOM 743 C CA . ARG A 1 94 ? -3.023 7.255 10.671 1.00 85.88 94 ARG A CA 1
ATOM 744 C C . ARG A 1 94 ? -2.928 8.577 11.438 1.00 85.88 94 ARG A C 1
ATOM 746 O O . ARG A 1 94 ? -3.670 9.516 11.153 1.00 85.88 94 ARG A O 1
ATOM 753 N N . ASN A 1 95 ? -2.026 8.662 12.418 1.00 77.69 95 ASN A N 1
ATOM 754 C CA . ASN A 1 95 ? -1.996 9.766 13.388 1.00 77.69 95 ASN A CA 1
ATOM 755 C C . ASN A 1 95 ? -0.620 10.438 13.553 1.00 77.69 95 ASN A C 1
ATOM 757 O O . ASN A 1 95 ? -0.446 11.245 14.466 1.00 77.69 95 ASN A O 1
ATOM 761 N N . GLU A 1 96 ? 0.349 10.179 12.664 1.00 75.31 96 GLU A N 1
ATOM 762 C CA . GLU A 1 96 ? 1.731 10.670 12.829 1.00 75.31 96 GLU A CA 1
ATOM 763 C C . GLU A 1 96 ? 1.904 12.197 12.656 1.00 75.31 96 GLU A C 1
ATOM 765 O O . GLU A 1 96 ? 3.026 12.696 12.777 1.00 75.31 96 GLU A O 1
ATOM 770 N N . GLY A 1 97 ? 0.820 12.950 12.425 1.00 65.75 97 GLY A N 1
ATOM 771 C CA . GLY A 1 97 ? 0.792 14.415 12.378 1.00 65.75 97 GLY A CA 1
ATOM 772 C C . GLY A 1 97 ? 0.501 14.988 10.987 1.00 65.75 97 GLY A C 1
ATOM 773 O O . GLY A 1 97 ? -0.264 14.422 10.209 1.00 65.75 97 GLY A O 1
ATOM 774 N N . VAL A 1 98 ? 1.098 16.144 10.691 1.00 63.72 98 VAL A N 1
ATOM 775 C CA . VAL A 1 98 ? 1.037 16.829 9.391 1.00 63.72 98 VAL A CA 1
ATOM 776 C C . VAL A 1 98 ? 2.466 16.947 8.863 1.00 63.72 98 VAL A C 1
ATOM 778 O O . VAL A 1 98 ? 3.331 17.408 9.606 1.00 63.72 98 VAL A O 1
ATOM 781 N N . ASP A 1 99 ? 2.732 16.558 7.611 1.00 58.88 99 ASP A N 1
ATOM 782 C CA . ASP A 1 99 ? 4.041 16.803 6.983 1.00 58.88 99 ASP A CA 1
ATOM 783 C C . ASP A 1 99 ? 3.998 18.023 6.072 1.00 58.88 99 ASP A C 1
ATOM 785 O O . ASP A 1 99 ? 3.111 18.144 5.231 1.00 58.88 99 ASP A O 1
ATOM 789 N N . GLN A 1 100 ? 5.024 18.864 6.164 1.00 56.62 100 GLN A N 1
ATOM 790 C CA . GLN A 1 100 ? 5.280 19.911 5.173 1.00 56.62 100 GLN A CA 1
ATOM 791 C C . GLN A 1 100 ? 6.014 19.376 3.928 1.00 56.62 100 GLN A C 1
ATOM 793 O O . GLN A 1 100 ? 6.111 20.096 2.940 1.00 56.62 100 GLN A O 1
ATOM 798 N N . ARG A 1 101 ? 6.529 18.134 3.966 1.00 56.75 101 ARG A N 1
ATOM 799 C CA . ARG A 1 101 ? 7.263 17.472 2.869 1.00 56.75 101 ARG A CA 1
ATOM 800 C C . ARG A 1 101 ? 6.385 16.653 1.932 1.00 56.75 101 ARG A C 1
ATOM 802 O O . ARG A 1 101 ? 6.888 16.199 0.915 1.00 56.75 101 ARG A O 1
ATOM 809 N N . GLN A 1 102 ? 5.117 16.431 2.280 1.00 59.56 102 GLN A N 1
ATOM 810 C CA . GLN A 1 102 ? 4.113 15.812 1.407 1.00 59.56 102 GLN A CA 1
ATOM 811 C C . GLN A 1 102 ? 4.103 16.542 0.038 1.00 59.56 102 GLN A C 1
ATOM 813 O O . GLN A 1 102 ? 4.239 17.767 0.041 1.00 59.56 102 GLN A O 1
ATOM 818 N N . PRO A 1 103 ? 3.883 15.868 -1.117 1.00 53.47 103 PRO A N 1
ATOM 819 C CA . PRO A 1 103 ? 3.751 16.536 -2.430 1.00 53.47 103 PRO A CA 1
ATOM 820 C C . PRO A 1 103 ? 2.634 17.595 -2.453 1.00 53.47 103 PRO A C 1
ATOM 822 O O . PRO A 1 103 ? 2.540 18.430 -3.343 1.00 53.47 103 PRO A O 1
ATOM 825 N N . PHE A 1 104 ? 1.790 17.540 -1.430 1.00 58.12 104 PHE A N 1
ATOM 826 C CA . PHE A 1 104 ? 0.656 18.381 -1.101 1.00 58.12 104 PHE A CA 1
ATOM 827 C C . PHE A 1 104 ? 0.993 19.624 -0.265 1.00 58.12 104 PHE A C 1
ATOM 829 O O . PHE A 1 104 ? 0.087 20.345 0.160 1.00 58.12 104 PHE A O 1
ATOM 836 N N . GLY A 1 105 ? 2.280 19.851 0.022 1.00 47.66 105 GLY A N 1
ATOM 837 C CA . GLY A 1 105 ? 2.776 21.071 0.650 1.00 47.66 105 GLY A CA 1
ATOM 838 C C . GLY A 1 105 ? 2.441 22.318 -0.178 1.00 47.66 105 GLY A C 1
ATOM 839 O O . GLY A 1 105 ? 2.109 22.234 -1.359 1.00 47.66 105 GLY A O 1
ATOM 840 N N . LYS A 1 106 ? 2.485 23.490 0.472 1.00 44.00 106 LYS A N 1
ATOM 841 C CA . LYS A 1 106 ? 2.041 24.791 -0.069 1.00 44.00 106 LYS A CA 1
ATOM 842 C C . LYS A 1 106 ? 2.424 24.981 -1.550 1.00 44.00 106 LYS A C 1
ATOM 844 O O . LYS A 1 106 ? 3.602 25.149 -1.847 1.00 44.00 106 LYS A O 1
ATOM 849 N N . GLY A 1 107 ? 1.426 25.029 -2.440 1.00 50.47 107 GLY A N 1
ATOM 850 C CA . GLY A 1 107 ? 1.610 25.382 -3.858 1.00 50.47 107 GLY A CA 1
ATOM 851 C C . GLY A 1 107 ? 1.000 24.421 -4.887 1.00 50.47 107 GLY A C 1
ATOM 852 O O . GLY A 1 107 ? 0.968 24.770 -6.062 1.00 50.47 107 GLY A O 1
ATOM 853 N N . ALA A 1 108 ? 0.493 23.251 -4.483 1.00 58.09 108 ALA A N 1
ATOM 854 C CA . ALA A 1 108 ? -0.234 22.342 -5.378 1.00 58.09 108 ALA A CA 1
ATOM 855 C C . ALA A 1 108 ? -1.699 22.782 -5.612 1.00 58.09 108 ALA A C 1
ATOM 857 O O . ALA A 1 108 ? -2.295 23.452 -4.767 1.00 58.09 108 ALA A O 1
ATOM 858 N N . ILE A 1 109 ? -2.301 22.355 -6.735 1.00 59.78 109 ILE A N 1
ATOM 859 C CA . ILE A 1 109 ? -3.712 22.634 -7.105 1.00 59.78 109 ILE A CA 1
ATOM 860 C C . ILE A 1 109 ? -4.689 22.166 -6.006 1.00 59.78 109 ILE A C 1
ATOM 862 O O . ILE A 1 109 ? -5.723 22.791 -5.781 1.00 59.78 109 ILE A O 1
ATOM 866 N N . PHE A 1 110 ? -4.328 21.107 -5.274 1.00 62.91 110 PHE A N 1
ATOM 867 C CA . PHE A 1 110 ? -5.064 20.586 -4.124 1.00 62.91 110 PHE A CA 1
ATOM 868 C C . PHE A 1 110 ? -4.130 20.483 -2.910 1.00 62.91 110 PHE A C 1
ATOM 870 O O . PHE A 1 110 ? -3.069 19.867 -2.990 1.00 62.91 110 PHE A O 1
ATOM 877 N N . THR A 1 111 ? -4.519 21.074 -1.775 1.00 60.47 111 THR A N 1
ATOM 878 C CA . THR A 1 111 ? -3.734 21.024 -0.526 1.00 60.47 111 THR A CA 1
ATOM 879 C C . THR A 1 111 ? -4.222 19.868 0.355 1.00 60.47 111 THR A C 1
ATOM 881 O O . THR A 1 111 ? -5.262 19.996 1.000 1.00 60.47 111 THR A O 1
ATOM 884 N N . LEU A 1 112 ? -3.489 18.749 0.429 1.00 64.44 112 LEU A N 1
ATOM 885 C CA . LEU A 1 112 ? -3.672 17.796 1.536 1.00 64.44 112 LEU A CA 1
ATOM 886 C C . LEU A 1 112 ? -2.981 18.328 2.787 1.00 64.44 112 LEU A C 1
ATOM 888 O O . LEU A 1 112 ? -1.791 18.629 2.806 1.00 64.44 112 LEU A O 1
ATOM 892 N N . THR A 1 113 ? -3.744 18.398 3.868 1.00 66.25 113 THR A N 1
ATOM 893 C CA . THR A 1 113 ? -3.297 18.927 5.158 1.00 66.25 113 THR A CA 1
ATOM 894 C C . THR A 1 113 ? -2.836 17.831 6.120 1.00 66.25 113 THR A C 1
ATOM 896 O O . THR A 1 113 ? -2.647 18.112 7.300 1.00 66.25 113 THR A O 1
ATOM 899 N N . ARG A 1 114 ? -2.751 16.566 5.6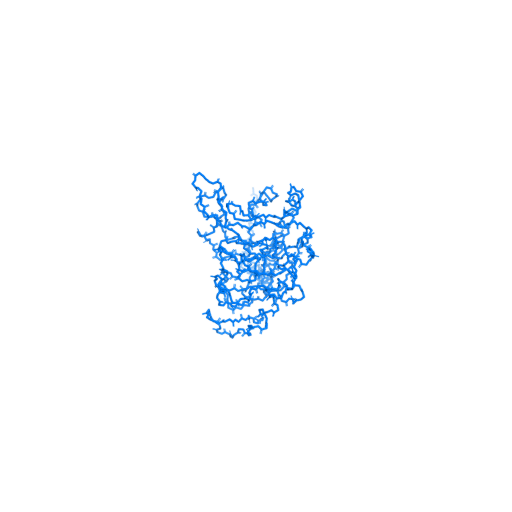78 1.00 76.00 114 ARG A N 1
ATOM 900 C CA . ARG A 1 114 ? -2.434 15.389 6.510 1.00 76.00 114 ARG A CA 1
ATOM 901 C C . ARG A 1 114 ? -1.687 14.331 5.702 1.00 76.00 114 ARG A C 1
ATOM 903 O O . ARG A 1 114 ? -1.706 14.356 4.475 1.00 76.00 114 ARG A O 1
ATOM 910 N N . TYR A 1 115 ? -1.057 13.386 6.397 1.00 79.62 115 TYR A N 1
ATOM 911 C CA . TYR A 1 115 ? -0.461 12.221 5.756 1.00 79.62 115 TYR A CA 1
ATOM 912 C C . TYR A 1 115 ? -1.518 11.362 5.033 1.00 79.62 115 TYR A C 1
ATOM 914 O O . TYR A 1 115 ? -2.507 10.971 5.653 1.00 79.62 115 TYR A O 1
ATOM 922 N N . SER A 1 116 ? -1.303 11.017 3.757 1.00 82.44 116 SER A N 1
ATOM 923 C CA . SER A 1 116 ? -2.145 10.016 3.067 1.00 82.44 116 SER A CA 1
ATOM 924 C C . SER A 1 116 ? -2.098 8.674 3.783 1.00 82.44 116 SER A C 1
ATOM 926 O O . SER A 1 116 ? -1.033 8.218 4.152 1.00 82.44 116 SER A O 1
ATOM 928 N N . GLY A 1 117 ? -3.219 7.992 3.966 1.00 89.00 117 GLY A N 1
ATOM 929 C CA . GLY A 1 117 ? -3.236 6.642 4.524 1.00 89.00 117 GLY A CA 1
ATOM 930 C C . GLY A 1 117 ? -2.698 5.581 3.565 1.00 89.00 117 GLY A C 1
ATOM 931 O O . GLY A 1 117 ? -2.263 4.523 4.019 1.00 89.00 117 GLY A O 1
ATOM 932 N N . TYR A 1 118 ? -2.724 5.852 2.263 1.00 92.88 118 TYR A N 1
ATOM 933 C CA . TYR A 1 118 ? -2.642 4.818 1.239 1.00 92.88 118 TYR A CA 1
ATOM 934 C C . TYR A 1 118 ? -1.585 5.136 0.197 1.00 92.88 118 TYR A C 1
ATOM 936 O O . TYR A 1 118 ? -1.220 6.297 -0.012 1.00 92.88 118 TYR A O 1
ATOM 944 N N . GLY A 1 119 ? -1.091 4.079 -0.430 1.00 92.69 119 GLY A N 1
ATOM 945 C CA . GLY A 1 119 ? -0.118 4.146 -1.494 1.00 92.69 119 GLY A CA 1
ATOM 946 C C . GLY A 1 119 ? -0.459 3.234 -2.651 1.00 92.69 119 GLY A C 1
ATOM 947 O O . GLY A 1 119 ? -1.283 2.328 -2.528 1.00 92.69 119 GLY A O 1
ATOM 948 N N . TYR A 1 120 ? 0.197 3.507 -3.766 1.00 94.50 120 TYR A N 1
ATOM 949 C CA . TYR A 1 120 ? 0.025 2.824 -5.040 1.00 94.50 120 TYR A CA 1
ATOM 950 C C . TYR A 1 120 ? 1.175 1.848 -5.287 1.00 94.50 120 TYR A C 1
ATOM 952 O O . TYR A 1 120 ? 2.295 2.102 -4.849 1.00 94.50 120 TYR A O 1
ATOM 960 N N . ASN A 1 121 ? 0.921 0.716 -5.938 1.00 96.12 121 ASN A N 1
ATOM 961 C CA . ASN A 1 121 ? 1.926 -0.332 -6.124 1.00 96.12 121 ASN A CA 1
ATOM 962 C C . ASN A 1 121 ? 2.983 0.042 -7.177 1.00 96.12 121 ASN A C 1
ATOM 964 O O . ASN A 1 121 ? 2.754 -0.098 -8.376 1.00 96.12 121 ASN A O 1
ATOM 968 N N . TRP A 1 122 ? 4.173 0.453 -6.731 1.00 92.75 122 TRP A N 1
ATOM 969 C CA . TRP A 1 122 ? 5.308 0.699 -7.634 1.00 92.75 122 TRP A CA 1
ATOM 970 C C . TRP A 1 122 ? 6.052 -0.581 -7.993 1.00 92.75 122 TRP A C 1
ATOM 972 O O . TRP A 1 122 ? 6.718 -0.642 -9.022 1.00 92.75 122 TRP A O 1
ATOM 982 N N . GLY A 1 123 ? 5.998 -1.580 -7.122 1.00 93.69 123 GLY A N 1
ATOM 983 C CA . GLY A 1 123 ? 6.954 -2.671 -7.128 1.00 93.69 123 GLY A CA 1
ATOM 984 C C . GLY A 1 123 ? 7.434 -3.029 -5.730 1.00 93.69 123 GLY A C 1
ATOM 985 O O . GLY A 1 123 ? 7.140 -2.331 -4.753 1.00 93.69 123 GLY A O 1
ATOM 986 N N . PRO A 1 124 ? 8.241 -4.092 -5.609 1.00 92.38 124 PRO A N 1
ATOM 987 C CA . PRO A 1 124 ? 8.864 -4.444 -4.340 1.00 92.38 124 PRO A CA 1
ATOM 988 C C . PRO A 1 124 ? 9.865 -3.371 -3.882 1.00 92.38 124 PRO A C 1
ATOM 990 O O . PRO A 1 124 ? 10.039 -3.162 -2.680 1.00 92.38 124 PRO A O 1
ATOM 993 N N . LEU A 1 125 ? 10.471 -2.641 -4.822 1.00 89.00 125 LEU A N 1
ATOM 994 C CA . LEU A 1 125 ? 11.354 -1.508 -4.572 1.00 89.00 125 LEU A CA 1
ATOM 995 C C . LEU A 1 125 ? 10.880 -0.273 -5.330 1.00 89.00 125 LEU A C 1
ATOM 997 O O . LEU A 1 125 ? 10.501 -0.343 -6.498 1.00 89.00 125 LEU A O 1
ATOM 1001 N N . VAL A 1 126 ? 10.980 0.877 -4.672 1.00 82.88 126 VAL A N 1
ATOM 1002 C CA . VAL A 1 126 ? 10.783 2.172 -5.325 1.00 82.88 126 VAL A CA 1
ATOM 1003 C C . VAL A 1 126 ? 11.814 2.361 -6.449 1.00 82.88 126 VAL A C 1
ATOM 1005 O O . VAL A 1 126 ? 12.931 1.848 -6.365 1.00 82.88 126 VAL A O 1
ATOM 1008 N N . TRP A 1 127 ? 11.431 3.084 -7.503 1.00 87.25 127 TRP A N 1
ATOM 1009 C CA . TRP A 1 127 ? 12.230 3.399 -8.703 1.00 87.25 127 TRP A CA 1
ATOM 1010 C C . TRP A 1 127 ? 12.616 2.228 -9.609 1.00 87.25 127 TRP A C 1
ATOM 1012 O O . TRP A 1 127 ? 12.688 2.431 -10.817 1.00 87.25 127 TRP A O 1
ATOM 1022 N N . ARG A 1 128 ? 12.824 1.011 -9.085 1.00 90.25 128 ARG A N 1
ATOM 1023 C CA . ARG A 1 128 ? 13.044 -0.185 -9.922 1.00 90.25 128 ARG A CA 1
ATOM 1024 C C . ARG A 1 128 ? 11.803 -0.585 -10.720 1.00 90.25 128 ARG A C 1
ATOM 1026 O O . ARG A 1 128 ? 11.944 -1.223 -11.758 1.00 90.25 128 ARG A O 1
ATOM 1033 N N . GLY A 1 129 ? 10.618 -0.192 -10.253 1.00 89.88 129 GLY A N 1
ATOM 1034 C CA . GLY A 1 129 ? 9.349 -0.573 -10.862 1.00 89.88 129 GLY A CA 1
ATOM 1035 C C . GLY A 1 129 ? 9.020 -2.044 -10.601 1.00 89.88 129 GLY A C 1
ATOM 1036 O O . GLY A 1 129 ? 9.416 -2.620 -9.583 1.00 89.88 129 GLY A O 1
ATOM 1037 N N . GLY A 1 130 ? 8.306 -2.655 -11.544 1.00 93.12 130 GLY A N 1
ATOM 1038 C CA . GLY A 1 130 ? 7.959 -4.081 -11.532 1.00 93.12 130 GLY A CA 1
ATOM 1039 C C . GLY A 1 130 ? 6.580 -4.383 -10.952 1.00 93.12 130 GLY A C 1
ATOM 1040 O O . GLY A 1 130 ? 6.026 -5.443 -11.234 1.00 93.12 130 GLY A O 1
ATOM 1041 N N . GLY A 1 131 ? 6.004 -3.441 -10.200 1.00 95.69 131 GLY A N 1
ATOM 1042 C CA . GLY A 1 131 ? 4.596 -3.458 -9.805 1.00 95.69 131 GLY A CA 1
ATOM 1043 C C . GLY A 1 131 ? 3.720 -2.925 -10.930 1.00 95.69 131 GLY A C 1
ATOM 1044 O O . GLY A 1 131 ? 3.854 -3.346 -12.072 1.00 95.69 131 GLY A O 1
ATOM 1045 N N . LEU A 1 132 ? 2.851 -1.961 -10.628 1.00 96.94 132 LEU A N 1
ATOM 1046 C CA . LEU A 1 132 ? 1.993 -1.310 -11.627 1.00 96.94 132 LEU A CA 1
ATOM 1047 C C . LEU A 1 132 ? 2.674 -0.149 -12.353 1.00 96.94 132 LEU A C 1
ATOM 1049 O O . LEU A 1 132 ? 2.020 0.579 -13.094 1.00 96.94 132 LEU A O 1
ATOM 1053 N N . LEU A 1 133 ? 3.970 0.030 -12.122 1.00 95.25 133 LEU A N 1
ATOM 1054 C CA . LEU A 1 133 ? 4.798 1.042 -12.751 1.00 95.25 133 LEU A CA 1
ATOM 1055 C C . LEU A 1 133 ? 6.023 0.388 -13.382 1.00 95.25 133 LEU A C 1
ATOM 1057 O O . LEU A 1 133 ? 6.594 -0.572 -12.847 1.00 95.25 133 LEU A O 1
ATOM 1061 N N . GLU A 1 134 ? 6.443 0.938 -14.512 1.00 93.56 134 GLU A N 1
ATOM 1062 C CA . GLU A 1 134 ? 7.766 0.690 -15.061 1.00 93.56 134 GLU A CA 1
ATOM 1063 C C . GLU A 1 134 ? 8.857 1.314 -14.188 1.00 93.56 134 GLU A C 1
ATOM 1065 O O . GLU A 1 134 ? 8.612 2.114 -13.278 1.00 93.56 134 GLU A O 1
ATOM 1070 N N . ARG A 1 135 ? 10.101 0.924 -14.465 1.00 92.00 135 ARG A N 1
ATOM 1071 C CA . ARG A 1 135 ? 11.273 1.535 -13.842 1.00 92.00 135 ARG A CA 1
ATOM 1072 C C . ARG A 1 135 ? 11.291 3.038 -14.115 1.00 92.00 135 ARG A C 1
ATOM 1074 O O . ARG A 1 135 ? 11.087 3.467 -15.247 1.00 92.00 135 ARG A O 1
ATOM 1081 N N . GLU A 1 136 ? 11.616 3.824 -13.094 1.00 89.69 136 GLU A N 1
ATOM 1082 C CA . GLU A 1 136 ? 11.696 5.275 -13.225 1.00 89.69 136 GLU A CA 1
ATOM 1083 C C . GLU A 1 136 ? 12.814 5.668 -14.200 1.00 89.69 136 GLU A C 1
ATOM 1085 O O . GLU A 1 136 ? 13.964 5.225 -14.078 1.00 89.69 136 GLU A O 1
ATOM 1090 N N . VAL A 1 137 ? 12.469 6.528 -15.149 1.00 89.62 137 VAL A N 1
ATOM 1091 C CA . VAL A 1 137 ? 13.363 7.150 -16.122 1.00 89.62 137 VAL A CA 1
ATOM 1092 C C . VAL A 1 137 ? 13.342 8.664 -15.950 1.00 89.62 137 VAL A C 1
ATOM 1094 O O . VAL A 1 137 ? 12.471 9.232 -15.297 1.00 89.62 137 VAL A O 1
ATOM 1097 N N . GLU A 1 138 ? 14.329 9.329 -16.531 1.00 87.12 138 GLU A N 1
ATOM 1098 C CA . GLU A 1 138 ? 14.402 10.783 -16.532 1.00 87.12 138 GLU A CA 1
ATOM 1099 C C . GLU A 1 138 ? 13.686 11.342 -17.763 1.00 87.12 138 GLU A C 1
ATOM 1101 O O . GLU A 1 138 ? 14.003 10.961 -18.892 1.00 87.12 138 GLU A O 1
ATOM 1106 N N . VAL A 1 139 ? 12.755 12.271 -17.553 1.00 81.75 139 VAL A N 1
ATOM 1107 C CA . VAL A 1 139 ? 12.039 12.969 -18.628 1.00 81.75 139 VAL A CA 1
ATOM 1108 C C . VAL A 1 139 ? 12.150 14.481 -18.462 1.00 81.75 139 VAL A C 1
ATOM 1110 O O . VAL A 1 139 ? 12.411 14.999 -17.376 1.00 81.75 139 VAL A O 1
ATOM 1113 N N . LEU A 1 140 ? 11.960 15.205 -19.564 1.00 78.19 140 LEU A N 1
ATOM 1114 C CA . LEU A 1 140 ? 11.824 16.658 -19.535 1.00 78.19 140 LEU A CA 1
ATOM 1115 C C . LEU A 1 140 ? 10.371 17.001 -19.207 1.00 78.19 140 LEU A C 1
ATOM 1117 O O . LEU A 1 140 ? 9.472 16.685 -19.989 1.00 78.19 140 LEU A O 1
ATOM 1121 N N . SER A 1 141 ? 10.142 17.647 -18.066 1.00 65.12 141 SER A N 1
ATOM 1122 C CA . SER A 1 141 ? 8.803 18.092 -17.693 1.00 65.12 141 SER A CA 1
ATOM 1123 C C . SER A 1 141 ? 8.295 19.173 -18.649 1.00 65.12 141 SER A C 1
ATOM 1125 O O . SER A 1 141 ? 9.052 20.083 -19.005 1.00 65.12 141 SER A O 1
ATOM 1127 N N . PRO A 1 142 ? 7.009 19.128 -19.049 1.00 57.50 142 PRO A N 1
ATOM 1128 C CA . PRO A 1 142 ? 6.404 20.114 -19.938 1.00 57.50 142 PRO A CA 1
ATOM 1129 C C . PRO A 1 142 ? 6.011 21.381 -19.158 1.00 57.50 142 PRO A C 1
ATOM 1131 O O . PRO A 1 142 ? 4.853 21.795 -19.148 1.00 57.50 142 PRO A O 1
ATOM 1134 N N . THR A 1 143 ? 6.965 21.983 -18.452 1.00 59.91 143 THR A N 1
ATOM 1135 C CA . THR A 1 143 ? 6.798 23.240 -17.712 1.00 59.91 143 THR A CA 1
ATOM 1136 C C . THR A 1 143 ? 7.448 24.404 -18.472 1.00 59.91 143 THR A C 1
ATOM 1138 O O . THR A 1 143 ? 8.354 24.187 -19.279 1.00 59.91 143 THR A O 1
ATOM 1141 N N . PRO A 1 144 ? 7.033 25.666 -18.222 1.00 53.00 144 PRO A N 1
ATOM 1142 C CA . PRO A 1 144 ? 7.628 26.852 -18.859 1.00 53.00 144 PRO A CA 1
ATOM 1143 C C . PRO A 1 144 ? 9.149 26.991 -18.647 1.00 53.00 144 PRO A C 1
ATOM 1145 O O . PRO A 1 144 ? 9.819 27.681 -19.412 1.00 53.00 144 PRO A O 1
ATOM 1148 N N . GLN A 1 145 ? 9.697 26.322 -17.629 1.00 56.91 145 GLN A N 1
ATOM 1149 C CA . GLN A 1 145 ? 11.122 26.080 -17.430 1.00 56.91 145 GLN A CA 1
ATOM 1150 C C . GLN A 1 145 ? 11.328 24.561 -17.331 1.00 56.91 145 GLN A C 1
ATOM 1152 O O . GLN A 1 145 ? 11.026 24.006 -16.273 1.00 56.91 145 GLN A O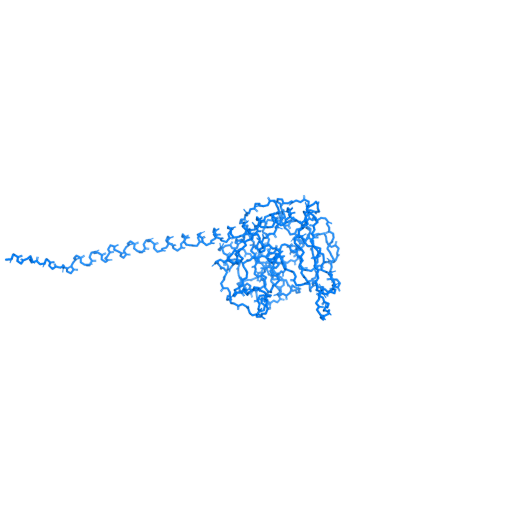 1
ATOM 1157 N N . PRO A 1 146 ? 11.796 23.883 -18.396 1.00 60.53 146 PRO A N 1
ATOM 1158 C CA . PRO A 1 146 ? 11.898 22.429 -18.411 1.00 60.53 146 PRO A CA 1
ATOM 1159 C C . PRO A 1 146 ? 12.869 21.948 -17.329 1.00 60.53 146 PRO A C 1
ATOM 1161 O O . PRO A 1 146 ? 14.072 22.215 -17.381 1.00 60.53 146 PRO A O 1
ATOM 1164 N N . THR A 1 147 ? 12.333 21.241 -16.340 1.00 64.44 147 THR A N 1
ATOM 1165 C CA . THR A 1 147 ? 13.095 20.531 -15.309 1.00 64.44 147 THR A CA 1
ATOM 1166 C C . THR A 1 147 ? 13.237 19.065 -15.700 1.00 64.44 147 THR A C 1
ATOM 1168 O O . THR A 1 147 ? 12.367 18.499 -16.365 1.00 64.44 147 THR A O 1
ATOM 1171 N N . ARG A 1 148 ? 14.363 18.444 -15.330 1.00 70.38 148 ARG A N 1
ATOM 1172 C CA . ARG A 1 148 ? 14.536 16.994 -15.467 1.00 70.38 148 ARG A CA 1
ATOM 1173 C C . ARG A 1 148 ? 13.883 16.325 -14.266 1.00 70.38 148 ARG A C 1
ATOM 1175 O O . ARG A 1 148 ? 14.385 16.461 -13.149 1.00 70.38 148 ARG A O 1
ATOM 1182 N N . ASP A 1 149 ? 12.789 15.618 -14.508 1.00 77.75 149 ASP A N 1
ATOM 1183 C CA . ASP A 1 149 ? 12.002 14.964 -13.470 1.00 77.75 149 ASP A CA 1
ATOM 1184 C C . ASP A 1 149 ? 11.973 13.451 -13.679 1.00 77.75 149 ASP A C 1
ATOM 1186 O O . ASP A 1 149 ? 12.106 12.944 -14.795 1.00 77.75 149 ASP A O 1
ATOM 1190 N N . GLY A 1 150 ? 11.823 12.726 -12.572 1.00 83.50 150 GLY A N 1
ATOM 1191 C CA . GLY A 1 150 ? 11.577 11.291 -12.610 1.00 83.50 150 GLY A CA 1
ATOM 1192 C C . GLY A 1 150 ? 10.182 11.014 -13.150 1.00 83.50 150 GLY A C 1
ATOM 1193 O O . GLY A 1 150 ? 9.236 11.739 -12.830 1.00 83.50 150 GLY A O 1
ATOM 1194 N N . PHE A 1 151 ? 10.067 9.985 -13.979 1.00 87.88 151 PHE A N 1
ATOM 1195 C CA . PHE A 1 151 ? 8.810 9.502 -14.527 1.00 87.88 151 PHE A CA 1
ATOM 1196 C C . PHE A 1 151 ? 8.822 7.982 -14.607 1.00 87.88 151 PHE A C 1
ATOM 1198 O O . PHE A 1 151 ? 9.782 7.377 -15.080 1.00 87.88 151 PHE A O 1
ATOM 1205 N N . ALA A 1 152 ? 7.745 7.374 -14.142 1.00 91.50 152 ALA A N 1
ATOM 1206 C CA . ALA A 1 152 ? 7.490 5.952 -14.217 1.00 91.50 152 ALA A CA 1
ATOM 1207 C C . ALA A 1 152 ? 6.194 5.748 -15.004 1.00 91.50 152 ALA A C 1
ATOM 1209 O O . ALA A 1 152 ? 5.126 6.233 -14.614 1.00 91.50 152 ALA A O 1
ATOM 1210 N N . GLU A 1 153 ? 6.303 5.059 -16.134 1.00 92.81 153 GLU A N 1
ATOM 1211 C CA . GLU A 1 153 ? 5.160 4.763 -16.989 1.00 92.81 153 GLU A CA 1
ATOM 1212 C C . GLU A 1 153 ? 4.241 3.733 -16.323 1.00 92.81 153 GLU A C 1
ATOM 1214 O O . GLU A 1 153 ? 4.691 2.893 -15.540 1.00 92.81 153 GLU A O 1
ATOM 1219 N N . GLY A 1 154 ? 2.945 3.813 -16.615 1.00 95.25 154 GLY A N 1
ATOM 1220 C CA . GLY A 1 154 ? 2.006 2.761 -16.250 1.00 95.25 154 GLY A CA 1
ATOM 1221 C C . GLY A 1 154 ? 2.239 1.493 -17.068 1.00 95.25 154 GLY A C 1
ATOM 1222 O O . GLY A 1 154 ? 2.865 1.521 -18.125 1.00 95.25 154 GLY A O 1
ATOM 1223 N N . LYS A 1 155 ? 1.708 0.372 -16.596 1.00 95.75 155 LYS A N 1
ATOM 1224 C CA . LYS A 1 155 ? 1.704 -0.895 -17.325 1.00 95.75 155 LYS A CA 1
ATOM 1225 C C . LYS A 1 155 ? 0.335 -1.151 -17.946 1.00 95.75 155 LYS A C 1
ATOM 1227 O O . LYS A 1 155 ? -0.675 -0.839 -17.319 1.00 95.75 155 LYS A O 1
ATOM 1232 N N . PRO A 1 156 ? 0.268 -1.763 -19.135 1.00 97.06 156 PRO A N 1
ATOM 1233 C CA . PRO A 1 156 ? -0.997 -2.252 -19.662 1.00 97.06 156 PRO A CA 1
ATOM 1234 C C . PRO A 1 156 ? -1.496 -3.423 -18.798 1.00 97.06 156 PRO A C 1
ATOM 1236 O O . PRO A 1 156 ? -0.702 -4.255 -18.356 1.00 97.06 156 PRO A O 1
ATOM 1239 N N . LEU A 1 157 ? -2.806 -3.517 -18.569 1.00 96.00 157 LEU A N 1
ATOM 1240 C CA . LEU A 1 157 ? -3.441 -4.562 -17.758 1.00 96.00 157 LEU A CA 1
ATOM 1241 C C . LEU A 1 157 ? -3.046 -5.993 -18.188 1.00 96.00 157 LEU A C 1
ATOM 1243 O O . LEU A 1 157 ? -2.777 -6.804 -17.301 1.00 96.00 157 LEU A O 1
ATOM 1247 N N . PRO A 1 158 ? -2.888 -6.318 -19.492 1.00 96.62 158 PRO A N 1
ATOM 1248 C CA . PRO A 1 158 ? -2.365 -7.617 -19.932 1.00 96.62 158 PRO A CA 1
ATOM 1249 C C . PRO A 1 158 ? -0.949 -7.968 -19.448 1.00 96.62 158 PRO A C 1
ATOM 1251 O O . PRO A 1 158 ? -0.590 -9.143 -19.450 1.00 96.62 158 PRO A O 1
ATOM 1254 N N . ALA A 1 159 ? -0.135 -6.989 -19.036 1.00 96.38 159 ALA A N 1
ATOM 1255 C CA . ALA A 1 159 ? 1.187 -7.243 -18.456 1.00 96.38 159 ALA A CA 1
ATOM 1256 C C . ALA A 1 159 ? 1.121 -7.693 -16.983 1.00 96.38 159 ALA A C 1
ATOM 1258 O O . ALA A 1 159 ? 2.147 -8.048 -16.404 1.00 96.38 159 ALA A O 1
ATOM 1259 N N . ILE A 1 160 ? -0.063 -7.671 -16.363 1.00 97.19 160 ILE A N 1
ATOM 1260 C CA . ILE A 1 160 ? -0.285 -8.096 -14.980 1.00 97.19 160 ILE A CA 1
ATOM 1261 C C . ILE A 1 160 ? -0.763 -9.549 -14.995 1.00 97.19 160 ILE A C 1
ATOM 1263 O O . ILE A 1 160 ? -1.927 -9.838 -15.263 1.00 97.19 160 ILE A O 1
ATOM 1267 N N . LEU A 1 161 ? 0.138 -10.480 -14.679 1.00 97.25 161 LEU A N 1
ATOM 1268 C CA . LEU A 1 161 ? -0.102 -11.920 -14.813 1.00 97.25 161 LEU A CA 1
ATOM 1269 C C . LEU A 1 161 ? -1.073 -12.483 -13.770 1.00 97.25 161 LEU A C 1
ATOM 1271 O O . LEU A 1 161 ? -1.648 -13.553 -13.967 1.00 97.25 161 LEU A O 1
ATOM 1275 N N . SER A 1 162 ? -1.236 -11.819 -12.624 1.00 96.69 162 SER A N 1
ATOM 1276 C CA . SER A 1 162 ? -2.103 -12.301 -11.540 1.00 96.69 162 SER A CA 1
ATOM 1277 C C . SER A 1 162 ? -2.873 -11.167 -10.856 1.00 96.69 162 SER A C 1
ATOM 1279 O O . SER A 1 162 ? -2.617 -10.879 -9.689 1.00 96.69 162 SER A O 1
ATOM 1281 N N . PRO A 1 163 ? -3.870 -10.545 -11.519 1.00 96.81 163 PRO A N 1
ATOM 1282 C CA . PRO A 1 163 ? -4.586 -9.385 -10.978 1.00 96.81 163 PRO A CA 1
ATOM 1283 C C . PRO A 1 163 ? -5.215 -9.594 -9.588 1.00 96.81 163 PRO A C 1
ATOM 1285 O O . PRO A 1 163 ? -5.204 -8.687 -8.761 1.00 96.81 163 PRO A O 1
ATOM 1288 N N . ALA A 1 164 ? -5.702 -10.805 -9.295 1.00 96.56 164 ALA A N 1
ATOM 1289 C CA . ALA A 1 164 ? -6.261 -11.175 -7.990 1.00 96.56 164 ALA A CA 1
ATOM 1290 C C . ALA A 1 164 ? -5.201 -11.408 -6.893 1.00 96.56 164 ALA A C 1
ATOM 1292 O O . ALA A 1 164 ? -5.536 -11.594 -5.727 1.00 96.56 164 ALA A O 1
ATOM 1293 N N . ALA A 1 165 ? -3.917 -11.425 -7.246 1.00 96.56 165 ALA A N 1
ATOM 1294 C CA . ALA A 1 165 ? -2.805 -11.615 -6.319 1.00 96.56 165 ALA A CA 1
ATOM 1295 C C . ALA A 1 165 ? -1.782 -10.465 -6.365 1.00 96.56 165 ALA A C 1
ATOM 1297 O O . ALA A 1 165 ? -0.786 -10.523 -5.646 1.00 96.56 165 ALA A O 1
ATOM 1298 N N . THR A 1 166 ? -2.033 -9.429 -7.172 1.00 97.81 166 THR A N 1
ATOM 1299 C CA . THR A 1 166 ? -1.226 -8.209 -7.285 1.00 97.81 166 THR A CA 1
ATOM 1300 C C . THR A 1 166 ? -1.983 -7.047 -6.647 1.00 97.81 166 THR A C 1
ATOM 1302 O O . THR A 1 166 ? -3.160 -6.817 -6.931 1.00 97.81 166 THR A O 1
ATOM 1305 N N . PHE A 1 167 ? -1.316 -6.291 -5.781 1.00 97.75 167 PHE A N 1
ATOM 1306 C CA . PHE A 1 167 ? -1.894 -5.109 -5.157 1.00 97.75 167 PHE A CA 1
ATOM 1307 C C . PHE A 1 167 ? -2.021 -3.965 -6.160 1.00 97.75 167 PHE A C 1
ATOM 1309 O O . PHE A 1 167 ? -1.114 -3.711 -6.949 1.00 97.75 167 PHE A O 1
ATOM 1316 N N . ALA A 1 168 ? -3.125 -3.233 -6.073 1.00 97.38 168 ALA A N 1
ATOM 1317 C CA . ALA A 1 168 ? -3.280 -1.934 -6.711 1.00 97.38 168 ALA A CA 1
ATOM 1318 C C . ALA A 1 168 ? -2.942 -0.814 -5.729 1.00 97.38 168 ALA A C 1
ATOM 1320 O O . ALA A 1 168 ? -2.034 -0.014 -5.956 1.00 97.38 168 ALA A O 1
ATOM 1321 N N . MET A 1 169 ? -3.637 -0.821 -4.594 1.00 95.94 169 MET A N 1
ATOM 1322 C CA . MET A 1 169 ? -3.488 0.158 -3.523 1.00 95.94 169 MET A CA 1
ATOM 1323 C C . MET A 1 169 ? -3.313 -0.551 -2.192 1.00 95.94 169 MET A C 1
ATOM 1325 O O . MET A 1 169 ? -3.828 -1.652 -2.002 1.00 95.94 169 MET A O 1
ATOM 1329 N N . GLY A 1 170 ? -2.697 0.106 -1.223 1.00 95.44 170 GLY A N 1
ATOM 1330 C CA . GLY A 1 170 ? -2.704 -0.405 0.137 1.00 95.44 170 GLY A CA 1
ATOM 1331 C C . GLY A 1 170 ? -2.264 0.609 1.164 1.00 95.44 170 GLY A C 1
ATOM 1332 O O . GLY A 1 170 ? -1.807 1.704 0.841 1.00 95.44 170 GLY A O 1
ATOM 1333 N N . ASP A 1 171 ? -2.420 0.232 2.420 1.00 94.19 171 ASP A N 1
ATOM 1334 C CA . ASP A 1 171 ? -1.894 0.976 3.546 1.00 94.19 171 ASP A CA 1
ATOM 1335 C C . ASP A 1 171 ? -0.377 1.188 3.376 1.00 94.19 171 ASP A C 1
ATOM 1337 O O . ASP A 1 171 ? 0.404 0.244 3.300 1.00 94.19 171 ASP A O 1
ATOM 1341 N N . THR A 1 172 ? 0.060 2.450 3.351 1.00 90.75 172 THR A N 1
ATOM 1342 C CA . THR A 1 172 ? 1.477 2.830 3.442 1.00 90.75 172 THR A CA 1
ATOM 1343 C C . THR A 1 172 ? 1.744 3.918 4.488 1.00 90.75 172 THR A C 1
ATOM 1345 O O . THR A 1 172 ? 0.898 4.782 4.733 1.00 90.75 172 THR A O 1
ATOM 1348 N N . TYR A 1 173 ? 2.930 3.893 5.092 1.00 88.62 173 TYR A N 1
ATOM 1349 C CA . TYR A 1 173 ? 3.520 5.025 5.810 1.00 88.62 173 TYR A CA 1
ATOM 1350 C C . TYR A 1 173 ? 4.430 5.883 4.915 1.00 88.62 173 TYR A C 1
ATOM 1352 O O . TYR A 1 173 ? 4.926 6.907 5.386 1.00 88.62 173 TYR A O 1
ATOM 1360 N N . ASP A 1 174 ? 4.643 5.505 3.649 1.00 86.38 174 ASP A N 1
ATOM 1361 C CA . ASP A 1 174 ? 5.470 6.253 2.691 1.00 86.38 174 ASP A CA 1
ATOM 1362 C C . ASP A 1 174 ? 4.945 7.681 2.512 1.00 86.38 174 ASP A C 1
ATOM 1364 O O . ASP A 1 174 ? 3.761 7.930 2.259 1.00 86.38 174 ASP A O 1
ATOM 1368 N N . THR A 1 175 ? 5.828 8.649 2.717 1.00 79.25 175 THR A N 1
ATOM 1369 C CA . THR A 1 175 ? 5.572 10.072 2.542 1.00 79.25 175 THR A CA 1
ATOM 1370 C C . THR A 1 175 ? 6.895 10.765 2.255 1.00 79.25 175 THR A C 1
ATOM 1372 O O . THR A 1 175 ? 7.744 10.794 3.144 1.00 79.25 175 THR A O 1
ATOM 1375 N N . PRO A 1 176 ? 7.064 11.427 1.096 1.00 73.31 176 PRO A N 1
ATOM 1376 C CA . PRO A 1 176 ? 6.012 11.950 0.215 1.00 73.31 176 PRO A CA 1
ATOM 1377 C C . PRO A 1 176 ? 5.487 11.053 -0.906 1.00 73.31 176 PRO A C 1
ATOM 1379 O O . PRO A 1 176 ? 4.479 11.413 -1.500 1.00 73.31 176 PRO A O 1
ATOM 1382 N N . ARG A 1 177 ? 6.129 9.931 -1.229 1.00 76.12 177 ARG A N 1
ATOM 1383 C CA . ARG A 1 177 ? 5.887 9.247 -2.516 1.00 76.12 177 ARG A CA 1
ATOM 1384 C C . ARG A 1 177 ? 4.582 8.473 -2.533 1.00 76.12 177 ARG A C 1
ATOM 1386 O O . ARG A 1 177 ? 4.064 8.185 -3.605 1.00 76.12 177 ARG A O 1
ATOM 1393 N N . GLN A 1 178 ? 4.082 8.113 -1.345 1.00 84.00 178 GLN A N 1
ATOM 1394 C CA . GLN A 1 178 ? 2.883 7.290 -1.195 1.00 84.00 178 GLN A CA 1
ATOM 1395 C C . GLN A 1 178 ? 3.032 5.986 -1.994 1.00 84.00 178 GLN A C 1
ATOM 1397 O O . GLN A 1 178 ? 2.107 5.530 -2.663 1.00 84.00 178 GLN A O 1
ATOM 1402 N N . GLY A 1 179 ? 4.233 5.407 -1.966 1.00 88.12 179 GLY A N 1
ATOM 1403 C CA . GLY A 1 179 ? 4.512 4.123 -2.578 1.00 88.12 179 GLY A CA 1
ATOM 1404 C C . GLY A 1 179 ? 4.016 2.984 -1.696 1.00 88.12 179 GLY A C 1
ATOM 1405 O O . GLY A 1 179 ? 4.192 2.981 -0.475 1.00 88.12 179 GLY A O 1
ATOM 1406 N N . LEU A 1 180 ? 3.406 1.993 -2.326 1.00 92.88 180 LEU A N 1
ATOM 1407 C CA . LEU A 1 180 ? 3.228 0.663 -1.777 1.00 92.88 180 LEU A CA 1
ATOM 1408 C C . LEU A 1 180 ? 4.397 -0.191 -2.274 1.00 92.88 180 LEU A C 1
ATOM 1410 O O . LEU A 1 180 ? 4.365 -0.722 -3.380 1.00 92.88 180 LEU A O 1
ATOM 1414 N N . THR A 1 181 ? 5.449 -0.268 -1.460 1.00 91.62 181 THR A N 1
ATOM 1415 C CA . THR A 1 181 ? 6.662 -1.052 -1.736 1.00 91.62 181 THR A CA 1
ATOM 1416 C C . THR A 1 181 ? 7.106 -1.789 -0.483 1.00 91.62 181 THR A C 1
ATOM 1418 O O . THR A 1 181 ? 6.664 -1.455 0.617 1.00 91.62 181 THR A O 1
ATOM 1421 N N . ILE A 1 182 ? 8.024 -2.746 -0.616 1.00 90.56 182 ILE A N 1
ATOM 1422 C CA . ILE A 1 182 ? 8.608 -3.387 0.560 1.00 90.56 182 ILE A CA 1
ATOM 1423 C C . ILE A 1 182 ? 9.549 -2.416 1.281 1.00 90.56 182 ILE A C 1
ATOM 1425 O O . ILE A 1 182 ? 9.463 -2.279 2.495 1.00 90.56 182 ILE A O 1
ATOM 1429 N N . ALA A 1 183 ? 10.415 -1.699 0.560 1.00 84.19 183 ALA A N 1
ATOM 1430 C CA . ALA A 1 183 ? 11.507 -0.924 1.162 1.00 84.19 183 ALA A CA 1
ATOM 1431 C C . ALA A 1 183 ? 11.154 0.501 1.640 1.00 84.19 183 ALA A C 1
ATOM 1433 O O . ALA A 1 183 ? 11.995 1.139 2.276 1.00 84.19 183 ALA A O 1
ATOM 1434 N N . SER A 1 184 ? 9.962 1.028 1.328 1.00 82.44 184 SER A N 1
ATOM 1435 C CA . SER A 1 184 ? 9.559 2.396 1.714 1.00 82.44 184 SER A CA 1
ATOM 1436 C C . SER A 1 184 ? 8.223 2.495 2.455 1.00 82.44 184 SER A C 1
ATOM 1438 O O . SER A 1 184 ? 7.972 3.511 3.107 1.00 82.44 184 SER A O 1
ATOM 1440 N N . ALA A 1 185 ? 7.389 1.447 2.456 1.00 88.12 185 ALA A N 1
ATOM 1441 C CA . ALA A 1 185 ? 6.038 1.529 3.020 1.00 88.12 185 ALA A CA 1
ATOM 1442 C C . ALA A 1 185 ? 5.972 1.708 4.550 1.00 88.12 185 ALA A C 1
ATOM 1444 O O . ALA A 1 185 ? 4.886 1.915 5.087 1.00 88.12 185 ALA A O 1
ATOM 1445 N N . ALA A 1 186 ? 7.106 1.677 5.261 1.00 87.69 186 ALA A N 1
ATOM 1446 C CA . ALA A 1 186 ? 7.211 1.948 6.700 1.00 87.69 186 ALA A CA 1
ATOM 1447 C C . ALA A 1 186 ? 7.983 3.246 7.044 1.00 87.69 186 ALA A C 1
ATOM 1449 O O . ALA A 1 186 ? 8.400 3.436 8.188 1.00 87.69 186 ALA A O 1
ATOM 1450 N N . GLU A 1 187 ? 8.172 4.163 6.089 1.00 81.88 187 GLU A N 1
ATOM 1451 C CA . GLU A 1 187 ? 8.949 5.415 6.219 1.00 81.88 187 GLU A CA 1
ATOM 1452 C C . GLU A 1 187 ? 8.695 6.185 7.531 1.00 81.88 187 GLU A C 1
ATOM 1454 O O . GLU A 1 187 ? 9.610 6.340 8.355 1.00 81.88 187 GLU A O 1
ATOM 1459 N N . THR A 1 188 ? 7.456 6.608 7.803 1.00 82.62 188 THR A N 1
ATOM 1460 C CA . THR A 1 188 ? 7.147 7.413 9.001 1.00 82.62 188 THR A CA 1
ATOM 1461 C C . THR A 1 188 ? 6.876 6.596 10.269 1.00 82.62 188 THR A C 1
ATOM 1463 O O . THR A 1 188 ? 6.483 7.179 11.276 1.00 82.62 188 THR A O 1
ATOM 1466 N N . TRP A 1 189 ? 7.092 5.276 10.269 1.00 82.19 189 TRP A N 1
ATOM 1467 C CA . TRP A 1 189 ? 6.467 4.377 11.249 1.00 82.19 189 TRP A CA 1
ATOM 1468 C C . TRP A 1 189 ? 6.799 4.584 12.744 1.00 82.19 189 TRP A C 1
ATOM 1470 O O . TRP A 1 189 ? 5.915 4.426 13.541 1.00 82.19 189 TRP A O 1
ATOM 1480 N N . LYS A 1 190 ? 7.973 4.958 13.238 1.00 77.12 190 LYS A N 1
ATOM 1481 C CA . LYS A 1 190 ? 8.286 5.179 14.689 1.00 77.12 190 LYS A CA 1
ATOM 1482 C C . LYS A 1 190 ? 8.149 3.996 15.679 1.00 77.12 190 LYS A C 1
ATOM 1484 O O . LYS A 1 190 ? 8.802 4.077 16.715 1.00 77.12 190 LYS A O 1
ATOM 1489 N N . GLY A 1 191 ? 7.393 2.932 15.410 1.00 74.00 191 GLY A N 1
ATOM 1490 C CA . GLY A 1 191 ? 7.296 1.774 16.309 1.00 74.00 191 GLY A CA 1
ATOM 1491 C C . GLY A 1 191 ? 8.572 0.918 16.364 1.00 74.00 191 GLY A C 1
ATOM 1492 O O . GLY A 1 191 ? 9.433 1.002 15.489 1.00 74.00 191 GLY A O 1
ATOM 1493 N N . THR A 1 192 ? 8.681 0.088 17.406 1.00 73.75 192 THR A N 1
ATOM 1494 C CA . THR A 1 192 ? 9.759 -0.907 17.600 1.00 73.75 192 THR A CA 1
ATOM 1495 C C . THR A 1 192 ? 9.253 -2.352 17.557 1.00 73.75 192 THR A C 1
ATOM 1497 O O . THR A 1 192 ? 10.011 -3.273 17.827 1.00 73.75 192 THR A O 1
ATOM 1500 N N . ARG A 1 193 ? 7.960 -2.565 17.275 1.00 79.25 193 ARG A N 1
ATOM 1501 C CA . ARG A 1 193 ? 7.307 -3.884 17.183 1.00 79.25 193 ARG A CA 1
ATOM 1502 C C . ARG A 1 193 ? 6.154 -3.842 16.191 1.00 79.25 193 ARG A C 1
ATOM 1504 O O . ARG A 1 193 ? 5.493 -2.807 16.090 1.00 79.25 193 ARG A O 1
ATOM 1511 N N . ASN A 1 194 ? 5.835 -4.968 15.555 1.00 81.69 194 ASN A N 1
ATOM 1512 C CA . ASN A 1 194 ? 4.704 -5.071 14.621 1.00 81.69 194 ASN A CA 1
ATOM 1513 C C . ASN A 1 194 ? 3.368 -4.659 15.268 1.00 81.69 194 ASN A C 1
ATOM 1515 O O . ASN A 1 194 ? 2.531 -4.043 14.615 1.00 81.69 194 ASN A O 1
ATOM 1519 N N . ALA A 1 195 ? 3.196 -4.896 16.572 1.00 80.94 195 ALA A N 1
ATOM 1520 C CA . ALA A 1 195 ? 2.015 -4.471 17.328 1.00 80.94 195 ALA A CA 1
ATOM 1521 C C . ALA A 1 195 ? 1.775 -2.945 17.349 1.00 80.94 195 ALA A C 1
ATOM 1523 O O . ALA A 1 195 ? 0.655 -2.518 17.606 1.00 80.94 195 ALA A O 1
ATOM 1524 N N . ALA A 1 196 ? 2.804 -2.130 17.086 1.00 81.50 196 ALA A N 1
ATOM 1525 C CA . ALA A 1 196 ? 2.699 -0.670 17.019 1.00 81.50 196 ALA A CA 1
ATOM 1526 C C . ALA A 1 196 ? 2.326 -0.146 15.619 1.00 81.50 196 ALA A C 1
ATOM 1528 O O . ALA A 1 196 ? 2.244 1.064 15.417 1.00 81.50 196 ALA A O 1
ATOM 1529 N N . LEU A 1 197 ? 2.167 -1.031 14.633 1.00 85.62 197 LEU A N 1
ATOM 1530 C CA . LEU A 1 197 ? 1.584 -0.677 13.344 1.00 85.62 197 LEU A CA 1
ATOM 1531 C C . LEU A 1 197 ? 0.084 -0.379 13.517 1.00 85.62 197 LEU A C 1
ATOM 1533 O O . LEU A 1 197 ? -0.575 -0.947 14.390 1.00 85.62 197 LEU A O 1
ATOM 1537 N N . ARG A 1 198 ? -0.457 0.494 12.662 1.00 85.00 198 ARG A N 1
ATOM 1538 C CA . ARG A 1 198 ? -1.897 0.802 12.614 1.00 85.00 198 ARG A CA 1
ATOM 1539 C C . ARG A 1 198 ? -2.758 -0.449 12.394 1.00 85.00 198 ARG A C 1
ATOM 1541 O O . ARG A 1 198 ? -2.272 -1.468 11.907 1.00 85.00 198 ARG A O 1
ATOM 1548 N N . HIS A 1 199 ? -4.036 -0.332 12.746 1.00 85.44 199 HIS A N 1
ATOM 1549 C CA . HIS A 1 199 ? -5.085 -1.362 12.698 1.00 85.44 199 HIS A CA 1
ATOM 1550 C C . HIS A 1 199 ? -4.945 -2.517 13.681 1.00 85.44 199 HIS A C 1
ATOM 1552 O O . HIS A 1 199 ? -5.699 -3.485 13.578 1.00 85.44 199 HIS A O 1
ATOM 1558 N N . SER A 1 200 ? -4.069 -2.357 14.679 1.00 69.38 200 SER A N 1
ATOM 1559 C CA . SER A 1 200 ? -3.770 -3.333 15.727 1.00 69.38 200 SER A CA 1
ATOM 1560 C C . SER A 1 200 ? -3.227 -4.662 15.172 1.00 69.38 200 SER A C 1
ATOM 1562 O O . SER A 1 200 ? -3.704 -5.215 14.185 1.00 69.38 200 SER A O 1
ATOM 1564 N N . GLU A 1 201 ? -2.193 -5.209 15.815 1.00 74.31 201 GLU A N 1
ATOM 1565 C CA . GLU A 1 201 ? -1.584 -6.499 15.442 1.00 74.31 201 GLU A CA 1
ATOM 1566 C C . GLU A 1 201 ? -0.992 -6.576 14.010 1.00 74.31 201 GLU A C 1
ATOM 1568 O O . GLU A 1 201 ? -1.017 -7.647 13.392 1.00 74.31 201 GLU A O 1
ATOM 1573 N N . GLY A 1 202 ? -0.492 -5.466 13.453 1.00 80.44 202 GLY A N 1
ATOM 1574 C CA . GLY A 1 202 ? 0.202 -5.482 12.157 1.00 80.44 202 GLY A CA 1
ATOM 1575 C C . GLY A 1 202 ? -0.678 -5.920 10.986 1.00 80.44 202 GLY A C 1
ATOM 1576 O O . GLY A 1 202 ? -0.245 -6.709 10.148 1.00 80.44 202 GLY A O 1
ATOM 1577 N N . VAL A 1 203 ? -1.931 -5.463 10.945 1.00 90.19 203 VAL A N 1
ATOM 1578 C CA . VAL A 1 203 ? -2.864 -5.733 9.842 1.00 90.19 203 VAL A CA 1
ATOM 1579 C C . VAL A 1 203 ? -2.918 -4.532 8.911 1.00 90.19 203 VAL A C 1
ATOM 1581 O O . VAL A 1 203 ? -3.209 -3.429 9.343 1.00 90.19 203 VAL A O 1
ATOM 1584 N N . PHE A 1 204 ? -2.663 -4.722 7.626 1.00 93.44 204 PHE A N 1
ATOM 1585 C CA . PHE A 1 204 ? -2.736 -3.667 6.620 1.00 93.44 204 PHE A CA 1
ATOM 1586 C C . PHE A 1 204 ? -3.811 -3.997 5.590 1.00 93.44 204 PHE A C 1
ATOM 1588 O O . PHE A 1 204 ? -4.017 -5.156 5.233 1.00 93.44 204 PHE A O 1
ATOM 1595 N N . ASN A 1 205 ? -4.516 -2.978 5.121 1.00 95.69 205 ASN A N 1
ATOM 1596 C CA . ASN A 1 205 ? -5.556 -3.090 4.115 1.00 95.69 205 ASN A CA 1
ATOM 1597 C C . ASN A 1 205 ? -4.954 -2.918 2.725 1.00 95.69 205 ASN A C 1
ATOM 1599 O O . ASN A 1 205 ? -4.203 -1.977 2.471 1.00 95.69 205 ASN A O 1
ATOM 1603 N N . TYR A 1 206 ? -5.339 -3.802 1.815 1.00 96.75 206 TYR A N 1
ATOM 1604 C CA . TYR A 1 206 ? -4.912 -3.790 0.423 1.00 96.75 206 TYR A CA 1
ATOM 1605 C C . TYR A 1 206 ? -6.127 -3.912 -0.486 1.00 96.75 206 TYR A C 1
ATOM 1607 O O . TYR A 1 206 ? -7.094 -4.593 -0.147 1.00 96.75 206 TYR A O 1
ATOM 1615 N N . SER A 1 207 ? -6.067 -3.261 -1.640 1.00 97.94 207 SER A N 1
ATOM 1616 C CA . SER A 1 207 ? -6.917 -3.559 -2.788 1.00 97.94 207 SER A CA 1
ATOM 1617 C C . SER A 1 207 ? -6.068 -4.195 -3.870 1.00 97.94 207 SER A C 1
ATOM 1619 O O . SER A 1 207 ? -4.878 -3.897 -3.993 1.00 97.94 207 SER A O 1
ATOM 1621 N N . PHE A 1 208 ? -6.688 -5.069 -4.638 1.00 98.12 208 PHE A N 1
ATOM 1622 C CA . PHE A 1 208 ? -6.062 -5.834 -5.698 1.00 98.12 208 PHE A CA 1
ATOM 1623 C C . PHE A 1 208 ? -6.476 -5.277 -7.053 1.00 98.12 208 PHE A C 1
ATOM 1625 O O . PHE A 1 208 ? -7.444 -4.519 -7.157 1.00 98.12 208 PHE A O 1
ATOM 1632 N N . VAL A 1 209 ? -5.726 -5.633 -8.091 1.00 97.75 209 VAL A N 1
ATOM 1633 C CA . VAL A 1 209 ? -5.969 -5.141 -9.455 1.00 97.75 209 VAL A CA 1
ATOM 1634 C C . VAL A 1 209 ? -7.336 -5.593 -9.985 1.00 97.75 209 VAL A C 1
ATOM 1636 O O . VAL A 1 209 ? -7.964 -4.866 -10.746 1.00 97.75 209 VAL A O 1
ATOM 1639 N N . ASP A 1 210 ? -7.844 -6.740 -9.534 1.00 95.81 210 ASP A N 1
ATOM 1640 C CA . ASP A 1 210 ? -9.197 -7.226 -9.851 1.00 95.81 210 ASP A CA 1
ATOM 1641 C C . ASP A 1 210 ? -10.336 -6.486 -9.101 1.00 95.81 210 ASP A C 1
ATOM 1643 O O . ASP A 1 210 ? -11.513 -6.795 -9.290 1.00 95.81 210 ASP A O 1
ATOM 1647 N N . GLY A 1 211 ? -10.002 -5.527 -8.231 1.00 94.19 211 GLY A N 1
ATOM 1648 C CA . GLY A 1 211 ? -10.946 -4.677 -7.507 1.00 94.19 211 GLY A CA 1
ATOM 1649 C C . GLY A 1 211 ? -11.398 -5.194 -6.138 1.00 94.19 211 GLY A C 1
ATOM 1650 O O . GLY A 1 211 ? -12.113 -4.474 -5.428 1.00 94.19 211 GLY A O 1
ATOM 1651 N N . HIS A 1 212 ? -11.001 -6.397 -5.704 1.00 97.00 212 HIS A N 1
ATOM 1652 C CA . HIS A 1 212 ? -11.303 -6.821 -4.332 1.00 97.00 212 HIS A CA 1
ATOM 1653 C C . HIS A 1 212 ? -10.364 -6.148 -3.319 1.00 97.00 212 HIS A C 1
ATOM 1655 O O . HIS A 1 212 ? -9.306 -5.626 -3.660 1.00 97.00 212 HIS A O 1
ATOM 1661 N N . ALA A 1 213 ? -10.764 -6.129 -2.045 1.00 97.38 213 ALA A N 1
ATOM 1662 C CA . ALA A 1 213 ? -9.959 -5.568 -0.966 1.00 97.38 213 ALA A CA 1
ATOM 1663 C C . ALA A 1 213 ? -9.930 -6.512 0.234 1.00 97.38 213 ALA A C 1
ATOM 1665 O O . ALA A 1 213 ? -10.939 -7.143 0.559 1.00 97.38 213 ALA A O 1
ATOM 1666 N N . LYS A 1 214 ? -8.772 -6.610 0.887 1.00 95.81 214 LYS A N 1
ATOM 1667 C CA . LYS A 1 214 ? -8.526 -7.539 1.988 1.00 95.81 214 LYS A CA 1
ATOM 1668 C C . LYS A 1 214 ? -7.548 -6.947 2.995 1.00 95.81 214 LYS A C 1
ATOM 1670 O O . LYS A 1 214 ? -6.577 -6.287 2.634 1.00 95.81 214 LYS A O 1
ATOM 1675 N N . ALA A 1 215 ? -7.798 -7.238 4.264 1.00 94.75 215 ALA A N 1
ATOM 1676 C CA . ALA A 1 215 ? -6.876 -6.969 5.353 1.00 94.75 215 ALA A CA 1
ATOM 1677 C C . ALA A 1 215 ? -5.891 -8.145 5.499 1.00 94.75 215 ALA A C 1
ATOM 1679 O O . ALA A 1 215 ? -6.309 -9.303 5.576 1.00 94.75 215 ALA A O 1
ATOM 1680 N N . LEU A 1 216 ? -4.590 -7.862 5.513 1.00 93.88 216 LEU A N 1
ATOM 1681 C CA . LEU A 1 216 ? -3.508 -8.847 5.526 1.00 93.88 216 LEU A CA 1
ATOM 1682 C C . LEU A 1 216 ? -2.526 -8.566 6.660 1.00 93.88 216 LEU A C 1
ATOM 1684 O O . LEU A 1 216 ? -2.243 -7.416 6.980 1.00 93.88 216 LEU A O 1
ATOM 1688 N N . LYS A 1 217 ? -1.972 -9.628 7.248 1.00 91.25 217 LYS A N 1
ATOM 1689 C CA . LYS A 1 217 ? -0.893 -9.509 8.234 1.00 91.25 217 LYS A CA 1
ATOM 1690 C C . LYS A 1 217 ? 0.416 -9.155 7.539 1.00 91.25 217 LYS A C 1
ATOM 1692 O O . LYS A 1 217 ? 0.802 -9.795 6.554 1.00 91.25 217 LYS A O 1
ATOM 1697 N N . VAL A 1 218 ? 1.110 -8.177 8.097 1.00 91.06 218 VAL A N 1
ATOM 1698 C CA . VAL A 1 218 ? 2.397 -7.695 7.611 1.00 91.06 218 VAL A CA 1
ATOM 1699 C C . VAL A 1 218 ? 3.466 -7.841 8.676 1.00 91.06 218 VAL A C 1
ATOM 1701 O O . VAL A 1 218 ? 3.190 -7.910 9.871 1.00 91.06 218 VAL A O 1
ATOM 1704 N N . GLN A 1 219 ? 4.700 -7.878 8.206 1.00 88.31 219 GLN A N 1
ATOM 1705 C CA . GLN A 1 219 ? 5.905 -7.901 8.999 1.00 88.31 219 GLN A CA 1
ATOM 1706 C C . GLN A 1 219 ? 6.706 -6.648 8.661 1.00 88.31 219 GLN A C 1
ATOM 1708 O O . GLN A 1 219 ? 6.949 -6.353 7.488 1.00 88.31 219 GLN A O 1
ATOM 1713 N N . SER A 1 220 ? 7.086 -5.895 9.686 1.00 87.81 220 SER A N 1
ATOM 1714 C CA . SER A 1 220 ? 7.979 -4.753 9.532 1.00 87.81 220 SER A CA 1
ATOM 1715 C C . SER A 1 220 ? 9.434 -5.187 9.706 1.00 87.81 220 SER A C 1
ATOM 1717 O O . SER A 1 220 ? 9.718 -6.239 10.281 1.00 87.81 220 SER A O 1
ATOM 1719 N N . GLY A 1 221 ? 10.378 -4.364 9.269 1.00 86.94 221 GLY A N 1
ATOM 1720 C CA . GLY A 1 221 ? 11.804 -4.596 9.487 1.00 86.94 221 GLY A CA 1
ATOM 1721 C C . GLY A 1 221 ? 12.662 -3.371 9.209 1.00 86.94 221 GLY A C 1
ATOM 1722 O O . GLY A 1 221 ? 12.155 -2.301 8.850 1.00 86.94 221 GLY A O 1
ATOM 1723 N N . TYR A 1 222 ? 13.972 -3.553 9.345 1.00 84.94 222 TYR A N 1
ATOM 1724 C CA . TYR A 1 222 ? 14.988 -2.585 8.957 1.00 84.94 222 TYR A CA 1
ATOM 1725 C C . TYR A 1 222 ? 15.873 -3.123 7.829 1.00 84.94 222 TYR A C 1
ATOM 1727 O O . TYR A 1 222 ? 16.294 -4.273 7.873 1.00 84.94 222 TYR A O 1
ATOM 1735 N N . MET A 1 223 ? 16.150 -2.284 6.831 1.00 81.94 223 MET A N 1
ATOM 1736 C CA . MET A 1 223 ? 17.056 -2.570 5.713 1.00 81.94 223 MET A CA 1
ATOM 1737 C C . MET A 1 223 ? 17.956 -1.361 5.457 1.00 81.94 223 MET A C 1
ATOM 1739 O O . MET A 1 223 ? 17.492 -0.298 5.047 1.00 81.94 223 MET A O 1
ATOM 1743 N N . GLN A 1 224 ? 19.251 -1.518 5.653 1.00 74.38 224 GLN A N 1
ATOM 1744 C CA . GLN A 1 224 ? 20.307 -0.560 5.408 1.00 74.38 224 GLN A CA 1
ATOM 1745 C C . GLN A 1 224 ? 20.354 -0.298 3.908 1.00 74.38 224 GLN A C 1
ATOM 1747 O O . GLN A 1 224 ? 20.366 -1.209 3.083 1.00 74.38 224 GLN A O 1
ATOM 1752 N N . GLY A 1 225 ? 20.296 0.981 3.544 1.00 64.94 225 GLY A N 1
ATOM 1753 C CA . GLY A 1 225 ? 20.200 1.360 2.140 1.00 64.94 225 GLY A CA 1
ATOM 1754 C C . GLY A 1 225 ? 18.777 1.378 1.565 1.00 64.94 225 GLY A C 1
ATOM 1755 O O . GLY A 1 225 ? 18.574 1.820 0.441 1.00 64.94 225 GLY A O 1
ATOM 1756 N N . GLY A 1 226 ? 17.737 1.028 2.325 1.00 61.84 226 GLY A N 1
ATOM 1757 C CA . GLY A 1 226 ? 16.394 1.530 2.018 1.00 61.84 226 GLY A CA 1
ATOM 1758 C C . GLY A 1 226 ? 16.356 3.043 2.250 1.00 61.84 226 GLY A C 1
ATOM 1759 O O . GLY A 1 226 ? 16.958 3.513 3.213 1.00 61.84 226 GLY A O 1
ATOM 1760 N N . LEU A 1 227 ? 15.642 3.805 1.415 1.00 63.41 227 LEU A N 1
ATOM 1761 C CA . LEU A 1 227 ? 15.495 5.273 1.491 1.00 63.41 227 LEU A CA 1
ATOM 1762 C C . LEU A 1 227 ? 15.503 5.867 2.911 1.00 63.41 227 LEU A C 1
ATOM 1764 O O . LEU A 1 227 ? 16.116 6.906 3.144 1.00 63.41 227 LEU A O 1
ATOM 1768 N N . LEU A 1 228 ? 14.821 5.209 3.854 1.00 68.00 228 LEU A N 1
ATOM 1769 C CA . LEU A 1 228 ? 14.817 5.568 5.277 1.00 68.00 228 LEU A CA 1
ATOM 1770 C C . LEU A 1 228 ? 15.016 4.386 6.228 1.00 68.00 228 LEU A C 1
ATOM 1772 O O . LEU A 1 228 ? 14.774 4.494 7.436 1.00 68.00 228 LEU A O 1
ATOM 1776 N N . GLY A 1 229 ? 15.446 3.256 5.682 1.00 74.06 229 GLY A N 1
ATOM 1777 C CA . GLY A 1 229 ? 15.838 2.097 6.457 1.00 74.06 229 GLY A CA 1
ATOM 1778 C C . GLY A 1 229 ? 14.711 1.214 6.980 1.00 74.06 229 GLY A C 1
ATOM 1779 O O . GLY A 1 229 ? 15.029 0.260 7.667 1.00 74.06 229 GLY A O 1
ATOM 1780 N N . ARG A 1 230 ? 13.428 1.502 6.717 1.00 83.75 230 ARG A N 1
ATOM 1781 C CA . ARG A 1 230 ? 12.277 0.744 7.250 1.00 83.75 230 ARG A CA 1
ATOM 1782 C C . ARG A 1 230 ? 11.486 0.069 6.143 1.00 83.75 230 ARG A C 1
ATOM 1784 O O . ARG A 1 230 ? 11.043 0.750 5.222 1.00 83.75 230 ARG A O 1
ATOM 1791 N N . MET A 1 231 ? 11.244 -1.227 6.295 1.00 86.75 231 MET A N 1
ATOM 1792 C CA . MET A 1 231 ? 10.507 -2.038 5.330 1.00 86.75 231 MET A CA 1
ATOM 1793 C C . MET A 1 231 ? 9.222 -2.618 5.911 1.00 86.75 231 MET A C 1
ATOM 1795 O O . MET A 1 231 ? 9.113 -2.808 7.120 1.00 86.75 231 MET A O 1
ATOM 1799 N N . LEU A 1 232 ? 8.258 -2.901 5.038 1.00 89.56 232 LEU A N 1
ATOM 1800 C CA . LEU A 1 232 ? 7.001 -3.560 5.370 1.00 89.56 232 LEU A CA 1
ATOM 1801 C C . LEU A 1 232 ? 6.659 -4.563 4.277 1.00 89.56 232 LEU A C 1
ATOM 1803 O O . LEU A 1 232 ? 6.516 -4.202 3.114 1.00 89.56 232 LEU A O 1
ATOM 1807 N N . MET A 1 233 ? 6.520 -5.825 4.656 1.00 88.56 233 MET A N 1
ATOM 1808 C CA . MET A 1 233 ? 6.233 -6.913 3.729 1.00 88.56 233 MET A CA 1
ATOM 1809 C C . MET A 1 233 ? 5.089 -7.768 4.244 1.00 88.56 233 MET A C 1
ATOM 1811 O O . MET A 1 233 ? 4.880 -7.905 5.447 1.00 88.56 233 MET A O 1
ATOM 1815 N N . ILE A 1 234 ? 4.354 -8.391 3.337 1.00 91.69 234 ILE A N 1
ATOM 1816 C CA . ILE A 1 234 ? 3.311 -9.337 3.724 1.00 91.69 234 ILE A CA 1
ATOM 1817 C C . ILE A 1 234 ? 3.897 -10.608 4.334 1.00 91.69 234 ILE A C 1
ATOM 1819 O O . ILE A 1 234 ? 4.986 -11.060 3.973 1.00 91.69 234 ILE A O 1
ATOM 1823 N N . ARG A 1 235 ? 3.167 -11.194 5.283 1.00 89.31 235 ARG A N 1
ATOM 1824 C CA . ARG A 1 235 ? 3.628 -12.384 6.003 1.00 89.31 235 ARG A CA 1
ATOM 1825 C C . ARG A 1 235 ? 3.506 -13.673 5.186 1.00 89.31 235 ARG A C 1
ATOM 1827 O O . ARG A 1 235 ? 4.280 -14.604 5.408 1.00 89.31 235 ARG A O 1
ATOM 1834 N N . ASP A 1 236 ? 2.548 -13.737 4.275 1.00 91.50 236 ASP A N 1
ATOM 1835 C CA . ASP A 1 236 ? 2.353 -14.885 3.392 1.00 91.50 236 ASP A CA 1
ATOM 1836 C C . ASP A 1 236 ? 3.439 -14.890 2.295 1.00 91.50 236 ASP A C 1
ATOM 1838 O O . ASP A 1 236 ? 3.508 -13.927 1.527 1.00 91.50 236 ASP A O 1
ATOM 1842 N N . PRO A 1 237 ? 4.322 -15.908 2.237 1.00 87.62 237 PRO A N 1
ATOM 1843 C CA . PRO A 1 237 ? 5.381 -15.975 1.233 1.00 87.62 237 PRO A CA 1
ATOM 1844 C C . PRO A 1 237 ? 4.860 -16.221 -0.186 1.00 87.62 237 PRO A C 1
ATOM 1846 O O . PRO A 1 237 ? 5.445 -15.688 -1.126 1.00 87.62 237 PRO A O 1
ATOM 1849 N N . GLU A 1 238 ? 3.761 -16.962 -0.349 1.00 90.56 238 GLU A N 1
ATOM 1850 C CA . GLU A 1 238 ? 3.206 -17.263 -1.674 1.00 90.56 238 GLU A CA 1
ATOM 1851 C C . GLU A 1 238 ? 2.615 -16.001 -2.289 1.00 90.56 238 GLU A C 1
ATOM 1853 O O . GLU A 1 238 ? 2.964 -15.612 -3.403 1.00 90.56 238 GLU A O 1
ATOM 1858 N N . LEU A 1 239 ? 1.808 -15.279 -1.507 1.00 94.56 239 LEU A N 1
ATOM 1859 C CA . LEU A 1 239 ? 1.329 -13.968 -1.923 1.00 94.56 239 LEU A CA 1
ATOM 1860 C C . LEU A 1 239 ? 2.495 -12.970 -2.060 1.00 94.56 239 LEU A C 1
ATOM 1862 O O . LEU A 1 239 ? 2.450 -12.091 -2.915 1.00 94.56 239 LEU A O 1
ATOM 1866 N N . GLY A 1 240 ? 3.564 -13.122 -1.267 1.00 91.56 240 GLY A N 1
ATOM 1867 C CA . GLY A 1 240 ? 4.797 -12.324 -1.321 1.00 91.56 240 GLY A CA 1
ATOM 1868 C C . GLY A 1 240 ? 5.442 -12.262 -2.701 1.00 91.56 240 GLY A C 1
ATOM 1869 O O . GLY A 1 240 ? 6.008 -11.229 -3.063 1.00 91.56 240 GLY A O 1
ATOM 1870 N N . ARG A 1 241 ? 5.307 -13.340 -3.480 1.00 94.25 241 ARG A N 1
ATOM 1871 C CA . ARG A 1 241 ? 5.846 -13.465 -4.837 1.00 94.25 241 ARG A CA 1
ATOM 1872 C C . ARG A 1 241 ? 5.111 -12.599 -5.865 1.00 94.25 241 ARG A C 1
ATOM 1874 O O . ARG A 1 241 ? 5.723 -12.164 -6.834 1.00 94.25 241 ARG A O 1
ATOM 1881 N N . THR A 1 242 ? 3.815 -12.353 -5.686 1.00 95.88 242 THR A N 1
ATOM 1882 C CA . THR A 1 242 ? 2.966 -11.684 -6.695 1.00 95.88 242 THR A CA 1
ATOM 1883 C C . THR A 1 242 ? 2.434 -10.329 -6.236 1.00 95.88 242 THR A C 1
ATOM 1885 O O . THR A 1 242 ? 2.182 -9.455 -7.058 1.00 95.88 242 THR A O 1
ATOM 1888 N N . ALA A 1 243 ? 2.301 -10.118 -4.926 1.00 95.88 243 ALA A N 1
ATOM 1889 C CA . ALA A 1 243 ? 1.677 -8.948 -4.311 1.00 95.88 243 ALA A CA 1
ATOM 1890 C C . ALA A 1 243 ? 2.174 -7.610 -4.861 1.00 95.88 243 ALA A C 1
ATOM 1892 O O . ALA A 1 243 ? 1.384 -6.714 -5.143 1.00 95.88 243 ALA A O 1
ATOM 1893 N N . TYR A 1 244 ? 3.487 -7.479 -5.023 1.00 96.06 244 TYR A N 1
ATOM 1894 C CA . TYR A 1 244 ? 4.125 -6.249 -5.479 1.00 96.06 244 TYR A CA 1
ATOM 1895 C C . TYR A 1 244 ? 4.562 -6.321 -6.946 1.00 96.06 244 TYR A C 1
ATOM 1897 O O . TYR A 1 244 ? 5.203 -5.396 -7.419 1.00 96.06 244 TYR A O 1
ATOM 1905 N N . CYS A 1 245 ? 4.244 -7.398 -7.668 1.00 96.69 245 CYS A N 1
ATOM 1906 C CA . CYS A 1 245 ? 4.785 -7.673 -8.996 1.00 96.69 245 CYS A CA 1
ATOM 1907 C C . CYS A 1 245 ? 3.662 -7.858 -10.015 1.00 96.69 245 CYS A C 1
ATOM 1909 O O . CYS A 1 245 ? 2.763 -8.672 -9.807 1.00 96.69 245 CYS A O 1
ATOM 1911 N N . ALA A 1 246 ? 3.723 -7.129 -11.129 1.00 97.12 246 ALA A N 1
ATOM 1912 C CA . ALA A 1 246 ? 2.857 -7.385 -12.279 1.00 97.12 246 ALA A CA 1
ATOM 1913 C C . ALA 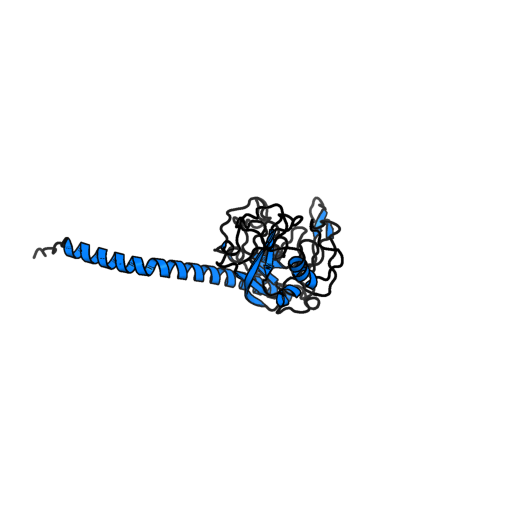A 1 246 ? 3.249 -8.698 -12.973 1.00 97.12 246 ALA A C 1
ATOM 1915 O O . ALA A 1 246 ? 2.392 -9.536 -13.243 1.00 97.12 246 ALA A O 1
ATOM 1916 N N . ASP A 1 247 ? 4.552 -8.907 -13.165 1.00 97.06 247 ASP A N 1
ATOM 1917 C CA . ASP A 1 247 ? 5.143 -10.148 -13.661 1.00 97.06 247 ASP A CA 1
ATOM 1918 C C . ASP A 1 247 ? 6.231 -10.621 -12.675 1.00 97.06 247 ASP A C 1
ATOM 1920 O O . ASP A 1 247 ? 7.285 -9.981 -12.572 1.00 97.06 247 ASP A O 1
ATOM 1924 N N . PRO A 1 248 ? 6.003 -11.718 -11.928 1.00 96.69 248 PRO A N 1
ATOM 1925 C CA . PRO A 1 248 ? 6.972 -12.252 -10.975 1.00 96.69 248 PRO A CA 1
ATOM 1926 C C . PRO A 1 248 ? 8.312 -12.674 -11.584 1.00 96.69 248 PRO A C 1
ATOM 1928 O O . PRO A 1 248 ? 9.310 -12.669 -10.864 1.00 96.69 248 PRO A O 1
ATOM 1931 N N . GLU A 1 249 ? 8.351 -13.027 -12.870 1.00 96.69 249 GLU A N 1
ATOM 1932 C CA . GLU A 1 249 ? 9.569 -13.480 -13.552 1.00 96.69 249 GLU A CA 1
ATOM 1933 C C . GLU A 1 249 ? 10.338 -12.315 -14.194 1.00 96.69 249 GLU A C 1
ATOM 1935 O O . GLU A 1 249 ? 11.492 -12.476 -14.595 1.00 96.69 249 GLU A O 1
ATOM 1940 N N . SER A 1 250 ? 9.733 -11.122 -14.254 1.00 95.38 250 SER A N 1
ATOM 1941 C CA . SER A 1 250 ? 10.383 -9.944 -14.826 1.00 95.38 250 SER A CA 1
ATOM 1942 C C . SER A 1 250 ? 11.621 -9.533 -14.009 1.00 95.38 250 SER A C 1
ATOM 1944 O O . SER A 1 250 ? 11.543 -9.399 -12.779 1.00 95.38 250 SER A O 1
ATOM 1946 N N . PRO A 1 251 ? 12.786 -9.333 -14.654 1.00 95.81 251 PRO A N 1
ATOM 1947 C CA . PRO A 1 251 ? 13.999 -8.922 -13.962 1.00 95.81 251 PRO A CA 1
ATOM 1948 C C . PRO A 1 251 ? 13.924 -7.449 -13.549 1.00 95.81 251 PRO A C 1
ATOM 1950 O O . PRO A 1 251 ? 13.554 -6.579 -14.339 1.00 95.81 251 PRO A O 1
ATOM 1953 N N . LEU A 1 252 ? 14.337 -7.156 -12.316 1.00 94.56 252 LEU A N 1
ATOM 1954 C CA . LEU A 1 252 ? 14.395 -5.798 -11.785 1.00 94.56 252 LEU A CA 1
ATOM 1955 C C . LEU A 1 252 ? 15.806 -5.232 -11.861 1.00 94.56 252 LEU A C 1
ATOM 1957 O O . LEU A 1 252 ? 16.765 -5.830 -11.372 1.00 94.56 252 LEU A O 1
ATOM 1961 N N . TYR A 1 253 ? 15.917 -4.016 -12.382 1.00 91.88 253 TYR A N 1
ATOM 1962 C CA . TYR A 1 253 ? 17.177 -3.288 -12.476 1.00 91.88 253 TYR A CA 1
ATOM 1963 C C . TYR A 1 253 ? 17.076 -1.957 -11.748 1.00 91.88 253 TYR A C 1
ATOM 1965 O O . TYR A 1 253 ? 16.025 -1.309 -11.768 1.00 91.88 253 TYR A O 1
ATOM 1973 N N . LYS A 1 254 ? 18.185 -1.512 -11.158 1.00 89.12 254 LYS A N 1
ATOM 1974 C CA . LYS A 1 254 ? 18.330 -0.139 -10.666 1.00 89.12 254 LYS A CA 1
ATOM 1975 C C . LYS A 1 254 ? 17.895 0.874 -11.725 1.00 89.12 254 LYS A C 1
ATOM 1977 O O . LYS A 1 254 ? 18.185 0.727 -12.921 1.00 89.12 254 LYS A O 1
ATOM 1982 N N . SER A 1 255 ? 17.181 1.910 -11.286 1.00 85.00 255 SER A N 1
ATOM 1983 C CA . SER A 1 255 ? 16.919 3.072 -12.136 1.00 85.00 255 SER A CA 1
ATOM 1984 C C . SER A 1 255 ? 18.238 3.782 -12.426 1.00 85.00 255 SER A C 1
ATOM 1986 O O . SER A 1 255 ? 19.052 4.009 -11.531 1.00 85.00 255 SER A O 1
ATOM 1988 N N . SER A 1 256 ? 18.437 4.143 -13.693 1.00 80.25 256 SER A N 1
ATOM 1989 C CA . SER A 1 256 ? 19.569 4.962 -14.128 1.00 80.25 256 SER A CA 1
ATOM 1990 C C . SER A 1 256 ? 19.468 6.411 -13.641 1.00 80.25 256 SER A C 1
ATOM 1992 O O . SER A 1 256 ? 20.469 7.119 -13.656 1.00 80.25 256 SER A O 1
ATOM 1994 N N . TYR A 1 257 ? 18.273 6.850 -13.230 1.00 82.31 257 TYR A N 1
ATOM 1995 C CA . TYR A 1 257 ? 18.009 8.190 -12.708 1.00 82.31 257 TYR A CA 1
ATOM 1996 C C . TYR A 1 257 ? 18.116 8.233 -11.178 1.00 82.31 257 TYR A C 1
ATOM 1998 O O . TYR A 1 257 ? 18.811 9.089 -10.629 1.00 82.31 257 TYR A O 1
ATOM 2006 N N . ARG A 1 258 ? 17.469 7.289 -10.480 1.00 78.81 258 ARG A N 1
ATOM 2007 C CA . ARG A 1 258 ? 17.513 7.174 -9.013 1.00 78.81 258 ARG A CA 1
ATOM 2008 C C . ARG A 1 258 ? 17.793 5.735 -8.590 1.00 78.81 258 ARG A C 1
ATOM 2010 O O . ARG A 1 258 ? 16.850 4.959 -8.429 1.00 78.81 258 ARG A O 1
ATOM 2017 N N . PRO A 1 259 ? 19.065 5.350 -8.393 1.00 75.50 259 PRO A N 1
ATOM 2018 C CA . PRO A 1 259 ? 19.354 4.030 -7.864 1.00 75.50 259 PRO A CA 1
ATOM 2019 C C . PRO A 1 259 ? 18.757 3.925 -6.460 1.00 75.50 259 PRO A C 1
ATOM 2021 O O . PRO A 1 259 ? 18.928 4.816 -5.625 1.00 75.50 259 PRO A O 1
ATOM 2024 N N . ASP A 1 260 ? 18.062 2.827 -6.185 1.00 78.44 260 ASP A N 1
ATOM 2025 C CA . ASP A 1 260 ? 17.751 2.461 -4.814 1.00 78.44 260 ASP A CA 1
ATOM 2026 C C . ASP A 1 260 ? 19.070 2.203 -4.083 1.00 78.44 260 ASP A C 1
ATOM 2028 O O . ASP A 1 260 ? 19.967 1.526 -4.591 1.00 78.44 260 ASP A O 1
ATOM 2032 N N . SER A 1 261 ? 19.211 2.754 -2.881 1.00 78.06 261 SER A N 1
ATOM 2033 C CA . SER A 1 261 ? 20.431 2.577 -2.092 1.00 78.06 261 SER A CA 1
ATOM 2034 C C . SER A 1 261 ? 20.536 1.167 -1.490 1.00 78.06 261 SER A C 1
ATOM 2036 O O . SER A 1 261 ? 21.356 0.957 -0.602 1.00 78.06 261 SER A O 1
ATOM 2038 N N . THR A 1 262 ? 19.709 0.209 -1.934 1.00 80.75 262 THR A N 1
ATOM 2039 C CA . THR A 1 262 ? 19.652 -1.144 -1.381 1.00 80.75 262 THR A CA 1
ATOM 2040 C C . THR A 1 262 ? 20.715 -2.046 -2.007 1.00 80.75 262 THR A C 1
ATOM 2042 O O . THR A 1 262 ? 21.174 -1.844 -3.138 1.00 80.75 262 THR A O 1
ATOM 2045 N N . ASN A 1 263 ? 21.070 -3.099 -1.271 1.00 82.38 263 ASN A N 1
ATOM 2046 C CA . ASN A 1 263 ? 21.994 -4.138 -1.724 1.00 82.38 263 ASN A CA 1
ATOM 2047 C C . ASN A 1 263 ? 21.299 -5.262 -2.516 1.00 82.38 263 ASN A C 1
ATOM 2049 O O . ASN A 1 263 ? 21.903 -6.310 -2.740 1.00 82.38 263 ASN A O 1
ATOM 2053 N N . LEU A 1 264 ? 20.045 -5.070 -2.947 1.00 87.56 264 LEU A N 1
ATOM 2054 C CA . LEU A 1 264 ? 19.356 -6.048 -3.789 1.00 87.56 264 LEU A CA 1
ATOM 2055 C C . LEU A 1 264 ? 20.087 -6.199 -5.137 1.00 87.56 264 LEU A C 1
ATOM 2057 O O . LEU A 1 264 ? 20.357 -5.177 -5.783 1.00 87.56 264 LEU A O 1
ATOM 2061 N N . PRO A 1 265 ? 20.384 -7.434 -5.587 1.00 90.38 265 PRO A N 1
ATOM 2062 C CA . PRO A 1 265 ? 21.055 -7.674 -6.862 1.00 90.38 265 PRO A CA 1
ATOM 2063 C C . PRO A 1 265 ? 20.282 -7.083 -8.044 1.00 90.38 265 PRO A C 1
ATOM 2065 O O . PRO A 1 265 ? 19.050 -7.079 -8.048 1.00 90.38 265 PRO A O 1
ATOM 2068 N N . ASP A 1 266 ? 20.993 -6.589 -9.054 1.00 91.75 266 ASP A N 1
ATOM 2069 C CA . ASP A 1 266 ? 20.379 -6.255 -10.342 1.00 91.75 266 ASP A CA 1
ATOM 2070 C C . ASP A 1 266 ? 20.071 -7.536 -11.126 1.00 91.75 266 ASP A C 1
ATOM 2072 O O . ASP A 1 266 ? 20.833 -8.501 -11.087 1.00 91.75 266 ASP A O 1
ATOM 2076 N N . GLY A 1 267 ? 18.942 -7.547 -11.834 1.00 93.94 267 GLY A N 1
ATOM 2077 C CA . GLY A 1 267 ? 18.453 -8.707 -12.579 1.00 93.94 267 GLY A CA 1
ATOM 2078 C C . GLY A 1 267 ? 17.732 -9.754 -11.725 1.00 93.94 267 GLY A C 1
ATOM 2079 O O . GLY A 1 267 ? 17.326 -10.778 -12.266 1.00 93.94 267 GLY A O 1
ATOM 2080 N N . ILE A 1 268 ? 17.546 -9.516 -10.420 1.00 95.06 268 ILE A N 1
ATOM 2081 C CA . ILE A 1 268 ? 16.695 -10.372 -9.583 1.00 95.06 268 ILE A CA 1
ATOM 2082 C C . ILE A 1 268 ? 15.260 -10.355 -10.123 1.00 95.06 268 ILE A C 1
ATOM 2084 O O . ILE A 1 268 ? 14.733 -9.286 -10.442 1.00 95.06 268 ILE A O 1
ATOM 2088 N N . ALA A 1 269 ? 14.625 -11.523 -10.225 1.00 97.00 269 ALA A N 1
ATOM 2089 C CA . ALA A 1 269 ? 13.229 -11.595 -10.642 1.00 97.00 269 ALA A CA 1
ATOM 2090 C C . ALA A 1 269 ? 12.333 -10.928 -9.588 1.00 97.00 269 ALA A C 1
ATOM 2092 O O . ALA A 1 269 ? 12.555 -11.092 -8.382 1.00 97.00 269 ALA A O 1
ATOM 2093 N N . CYS A 1 270 ? 11.315 -10.183 -10.023 1.00 96.00 270 CYS A N 1
ATOM 2094 C CA . CYS A 1 270 ? 10.461 -9.400 -9.131 1.00 96.00 270 CYS A CA 1
ATOM 2095 C C . CYS A 1 270 ? 9.895 -10.244 -7.977 1.00 96.00 270 CYS A C 1
ATOM 2097 O O . CYS A 1 270 ? 9.990 -9.861 -6.807 1.00 96.00 270 CYS A O 1
ATOM 2099 N N . GLY A 1 271 ? 9.395 -11.441 -8.285 1.00 95.44 271 GLY A N 1
ATOM 2100 C CA . GLY A 1 271 ? 8.803 -12.338 -7.297 1.00 95.44 271 GLY A CA 1
ATOM 2101 C C . GLY A 1 271 ? 9.801 -12.971 -6.326 1.00 95.44 271 GLY A C 1
ATOM 2102 O O . GLY A 1 271 ? 9.394 -13.494 -5.290 1.00 95.44 271 GLY A O 1
ATOM 2103 N N . GLN A 1 272 ? 11.105 -12.900 -6.604 1.00 95.88 272 GLN A N 1
ATOM 2104 C CA . GLN A 1 272 ? 12.147 -13.424 -5.716 1.00 95.88 272 GLN A CA 1
ATOM 2105 C C . GLN A 1 272 ? 12.551 -12.432 -4.618 1.00 95.88 272 GLN A C 1
ATOM 2107 O O . GLN A 1 272 ? 13.154 -12.846 -3.623 1.00 95.88 272 GLN A O 1
ATOM 2112 N N . VAL A 1 273 ? 12.201 -11.145 -4.745 1.00 93.75 273 VAL A N 1
ATOM 2113 C CA . VAL A 1 273 ? 12.613 -10.106 -3.785 1.00 93.75 273 VAL A CA 1
ATOM 2114 C C . VAL A 1 273 ? 12.114 -10.417 -2.373 1.00 93.75 273 VAL A C 1
ATOM 2116 O O . VAL A 1 273 ? 12.878 -10.311 -1.416 1.00 93.75 273 VAL A O 1
ATOM 2119 N N . HIS A 1 274 ? 10.865 -10.869 -2.225 1.00 92.94 274 HIS A N 1
ATOM 2120 C CA . HIS A 1 274 ? 10.299 -11.218 -0.916 1.00 92.94 274 HIS A CA 1
ATOM 2121 C C . HIS A 1 274 ? 11.079 -12.347 -0.230 1.00 92.94 274 HIS A C 1
ATOM 2123 O O . HIS A 1 274 ? 11.500 -12.203 0.921 1.00 92.94 274 HIS A O 1
ATOM 2129 N N . SER A 1 275 ? 11.348 -13.437 -0.957 1.00 92.69 275 SER A N 1
ATOM 2130 C CA . SER A 1 275 ? 12.139 -14.559 -0.443 1.00 92.69 275 SER A CA 1
ATOM 2131 C C . SER A 1 275 ? 13.586 -14.174 -0.141 1.00 92.69 275 SER A C 1
ATOM 2133 O O . SER A 1 275 ? 14.132 -14.616 0.867 1.00 92.69 275 SER A O 1
ATOM 2135 N N . TRP A 1 276 ? 14.186 -13.309 -0.965 1.00 92.75 276 TRP A N 1
ATOM 2136 C CA . TRP A 1 276 ? 15.547 -12.822 -0.763 1.00 92.75 276 TRP A CA 1
ATOM 2137 C C . TRP A 1 276 ? 15.656 -12.036 0.546 1.00 92.75 276 TRP A C 1
ATOM 2139 O O . TRP A 1 276 ? 16.534 -12.316 1.356 1.00 92.75 276 TRP A O 1
ATOM 2149 N N . ILE A 1 277 ? 14.717 -11.122 0.809 1.00 90.06 277 ILE A N 1
ATOM 2150 C CA . ILE A 1 277 ? 14.667 -10.344 2.058 1.00 90.06 277 ILE A CA 1
ATOM 2151 C C . ILE A 1 277 ? 14.573 -11.288 3.267 1.00 90.06 277 ILE A C 1
ATOM 2153 O O . ILE A 1 277 ? 15.309 -11.133 4.238 1.00 90.06 277 ILE A O 1
ATOM 2157 N N . ARG A 1 278 ? 13.726 -12.321 3.196 1.00 88.69 278 ARG A N 1
ATOM 2158 C CA . ARG A 1 278 ? 13.575 -13.298 4.287 1.00 88.69 278 ARG A CA 1
ATOM 2159 C C . ARG A 1 278 ? 14.816 -14.134 4.553 1.00 88.69 278 ARG A C 1
ATOM 2161 O O . ARG A 1 278 ? 15.065 -14.474 5.703 1.00 88.69 278 ARG A O 1
ATOM 2168 N N . SER A 1 279 ? 15.558 -14.506 3.513 1.00 89.88 279 SER A N 1
ATOM 2169 C CA . SER A 1 279 ? 16.739 -15.356 3.674 1.00 89.88 279 SER A CA 1
ATOM 2170 C C . SER A 1 279 ? 17.982 -14.580 4.109 1.00 89.88 279 SER A C 1
ATOM 2172 O O . SER A 1 279 ? 18.899 -15.183 4.657 1.00 8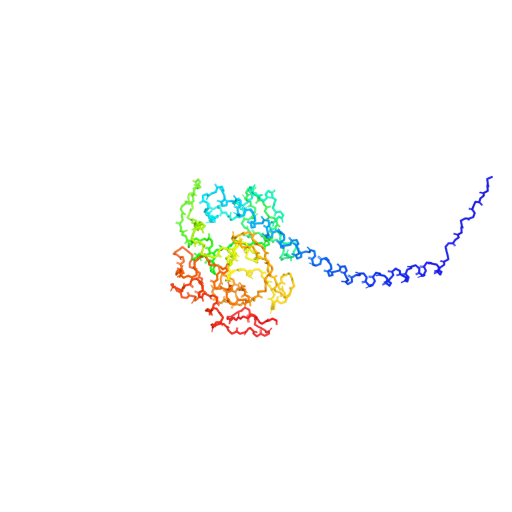9.88 279 SER A O 1
ATOM 2174 N N . HIS A 1 280 ? 18.034 -13.271 3.849 1.00 89.25 280 HIS A N 1
ATOM 2175 C CA . HIS A 1 280 ? 19.212 -12.442 4.123 1.00 89.25 280 HIS A CA 1
ATOM 2176 C C . HIS A 1 280 ? 19.116 -11.655 5.433 1.00 89.25 280 HIS A C 1
ATOM 2178 O O . HIS A 1 280 ? 20.151 -11.225 5.940 1.00 89.25 280 HIS A O 1
ATOM 2184 N N . PHE A 1 281 ? 17.917 -11.484 6.003 1.00 88.06 281 PHE A N 1
ATOM 2185 C CA . PHE A 1 281 ? 17.731 -10.691 7.218 1.00 88.06 281 PHE A CA 1
ATOM 2186 C C . PHE A 1 281 ? 17.271 -11.539 8.410 1.00 88.06 281 PHE A C 1
ATOM 2188 O O . PHE A 1 281 ? 16.216 -12.176 8.341 1.00 88.06 281 PHE A O 1
ATOM 2195 N N . PRO A 1 282 ? 18.027 -11.537 9.524 1.00 87.25 282 PRO A N 1
ATOM 2196 C CA . PRO A 1 282 ? 17.648 -12.261 10.729 1.00 87.25 282 PRO A CA 1
ATOM 2197 C C . PRO A 1 282 ? 16.465 -11.588 11.449 1.00 87.25 282 PRO A C 1
ATOM 2199 O O . PRO A 1 282 ? 16.132 -10.431 11.173 1.00 87.25 282 PRO A O 1
ATOM 2202 N N . PRO A 1 283 ? 15.831 -12.276 12.415 1.00 86.25 283 PRO A N 1
ATOM 2203 C CA . PRO A 1 283 ? 14.881 -11.651 13.329 1.00 86.25 283 PRO A CA 1
ATOM 2204 C C . PRO A 1 283 ? 15.483 -10.439 14.067 1.00 86.25 283 PRO A C 1
ATOM 2206 O O . PRO A 1 283 ? 16.634 -10.485 14.493 1.00 86.25 283 PRO A O 1
ATOM 2209 N N . CYS A 1 284 ? 14.712 -9.363 14.245 1.00 81.69 284 CYS A N 1
ATOM 2210 C CA . CYS A 1 284 ? 15.129 -8.192 15.016 1.00 81.69 284 CYS A CA 1
ATOM 2211 C C . CYS A 1 284 ? 15.200 -8.522 16.510 1.00 81.69 284 CYS A C 1
ATOM 2213 O O . CYS A 1 284 ? 14.256 -9.073 17.080 1.00 81.69 284 CYS A O 1
ATOM 2215 N N . GLU A 1 285 ? 16.288 -8.114 17.160 1.00 75.19 285 GLU A N 1
ATOM 2216 C CA . GLU A 1 285 ? 16.406 -8.154 18.618 1.00 75.19 285 GLU A CA 1
ATOM 2217 C C . GLU A 1 285 ? 15.493 -7.106 19.279 1.00 75.19 285 GLU A C 1
ATOM 2219 O O . GLU A 1 285 ? 15.120 -6.102 18.668 1.00 75.19 285 GLU A O 1
ATOM 2224 N N . ALA A 1 286 ? 15.137 -7.313 20.552 1.00 62.25 286 ALA A N 1
ATOM 2225 C CA . ALA A 1 286 ? 14.201 -6.447 21.282 1.00 62.25 286 ALA A CA 1
ATOM 2226 C C . ALA A 1 286 ? 14.651 -4.971 21.374 1.00 62.25 286 ALA A C 1
ATOM 2228 O O . ALA A 1 286 ? 13.809 -4.087 21.544 1.00 62.25 286 ALA A O 1
ATOM 2229 N N . GLU A 1 287 ? 15.955 -4.714 21.233 1.00 57.59 287 GLU A N 1
ATOM 2230 C CA . GLU A 1 287 ? 16.584 -3.387 21.249 1.00 57.59 287 GLU A CA 1
ATOM 2231 C C . GLU A 1 287 ? 17.097 -2.941 19.871 1.00 57.59 287 GLU A C 1
ATOM 2233 O O . GLU A 1 287 ? 17.824 -1.950 19.781 1.00 57.59 287 GLU A O 1
ATOM 2238 N N . ALA A 1 288 ? 16.716 -3.635 18.790 1.00 57.56 288 ALA A N 1
ATOM 2239 C CA . ALA A 1 288 ? 17.111 -3.279 17.432 1.00 57.56 288 ALA A CA 1
ATOM 2240 C C . ALA A 1 288 ? 16.582 -1.877 17.074 1.00 57.56 288 ALA A C 1
ATOM 2242 O O . ALA A 1 288 ? 15.447 -1.677 16.631 1.00 57.56 288 ALA A O 1
ATOM 2243 N N . SER A 1 289 ? 17.423 -0.875 17.309 1.00 57.72 289 SER A N 1
ATOM 2244 C CA . SER A 1 289 ? 17.266 0.479 16.805 1.00 57.72 289 SER A CA 1
ATOM 2245 C C . SER A 1 289 ? 17.987 0.601 15.462 1.00 57.72 289 SER A C 1
ATOM 2247 O O . SER A 1 289 ? 18.758 -0.274 15.070 1.00 57.72 289 SER A O 1
ATOM 2249 N N . ARG A 1 290 ? 17.671 1.661 14.710 1.00 60.69 290 ARG A N 1
ATOM 2250 C CA . ARG A 1 290 ? 18.194 1.908 13.356 1.00 60.69 290 ARG A CA 1
ATOM 2251 C C . ARG A 1 290 ? 19.704 1.628 13.278 1.00 60.69 290 ARG A C 1
ATOM 2253 O O . ARG A 1 290 ? 20.470 2.343 13.915 1.00 60.69 290 ARG A O 1
ATOM 2260 N N . GLY A 1 291 ? 20.121 0.665 12.455 1.00 62.94 291 GLY A N 1
ATOM 2261 C CA . GLY A 1 291 ? 21.549 0.438 12.202 1.00 62.94 291 GLY A CA 1
ATOM 2262 C C . GLY A 1 291 ? 21.895 -0.875 11.505 1.00 62.94 291 GLY A C 1
ATOM 2263 O O . GLY A 1 291 ? 22.778 -0.863 10.654 1.00 62.94 291 GLY A O 1
ATOM 2264 N N . SER A 1 292 ? 21.171 -1.957 11.807 1.00 71.94 292 SER A N 1
ATOM 2265 C CA . SER A 1 292 ? 21.426 -3.295 11.253 1.00 71.94 292 SER A CA 1
ATOM 2266 C C . SER A 1 292 ? 20.175 -3.887 10.613 1.00 71.94 292 SER A C 1
ATOM 2268 O O . SER A 1 292 ? 19.062 -3.657 11.093 1.00 71.94 292 SER A O 1
ATOM 2270 N N . ASP A 1 293 ? 20.365 -4.661 9.550 1.00 84.69 293 ASP A N 1
ATOM 2271 C CA . ASP A 1 293 ? 19.259 -5.239 8.792 1.00 84.69 293 ASP A CA 1
ATOM 2272 C C . ASP A 1 293 ? 18.604 -6.374 9.566 1.00 84.69 293 ASP A C 1
ATOM 2274 O O . ASP A 1 293 ? 19.284 -7.296 10.018 1.00 84.69 293 ASP A O 1
ATOM 2278 N N . CYS A 1 294 ? 17.285 -6.312 9.732 1.00 86.88 294 CYS A N 1
ATOM 2279 C CA . CYS A 1 294 ? 16.536 -7.321 10.471 1.00 86.88 294 CYS A CA 1
ATOM 2280 C C . CYS A 1 294 ? 15.033 -7.275 10.165 1.00 86.88 294 CYS A C 1
ATOM 2282 O O . CYS A 1 294 ? 14.508 -6.286 9.648 1.00 86.88 294 CYS A O 1
ATOM 2284 N N . LEU A 1 295 ? 14.314 -8.333 10.536 1.00 86.62 295 LEU A N 1
ATOM 2285 C CA . LEU A 1 295 ? 12.859 -8.445 10.421 1.00 86.62 295 LEU A CA 1
ATOM 2286 C C . LEU A 1 295 ? 12.206 -8.619 11.795 1.00 86.62 295 LEU A C 1
ATOM 2288 O O . LEU A 1 295 ? 12.566 -9.517 12.549 1.00 86.62 295 LEU A O 1
ATOM 2292 N N . PHE A 1 296 ? 11.204 -7.812 12.131 1.00 81.12 296 PHE A N 1
ATOM 2293 C CA . PHE A 1 296 ? 10.515 -7.936 13.416 1.00 81.12 296 PHE A CA 1
ATOM 2294 C C . PHE A 1 296 ? 9.733 -9.242 13.507 1.00 81.12 296 PHE A C 1
ATOM 2296 O O . PHE A 1 296 ? 9.020 -9.607 12.572 1.00 81.12 296 PHE A O 1
ATOM 2303 N N . THR A 1 297 ? 9.820 -9.922 14.646 1.00 72.62 297 THR A N 1
ATOM 2304 C CA . THR A 1 297 ? 8.873 -10.984 15.004 1.00 72.62 297 THR A CA 1
ATOM 2305 C C . THR A 1 297 ? 7.575 -10.361 15.526 1.00 72.62 297 THR A C 1
ATOM 2307 O O . THR A 1 297 ? 7.566 -9.188 15.909 1.00 72.62 297 THR A O 1
ATOM 2310 N N . ASP A 1 298 ? 6.478 -11.120 15.490 1.00 63.56 298 ASP A N 1
ATOM 2311 C CA . ASP A 1 298 ? 5.173 -10.681 16.015 1.00 63.56 298 ASP A CA 1
ATOM 2312 C C . ASP A 1 298 ? 5.227 -10.265 17.494 1.00 63.56 298 ASP A C 1
ATOM 2314 O O . ASP A 1 298 ? 5.939 -10.938 18.277 1.00 63.56 298 ASP A O 1
#

pLDDT: mean 85.67, std 12.4, range [44.0, 98.12]

Secondary structure (DSSP, 8-state):
------PPPPHHHHHHHHHHHHHHHHHHHHHHHHHHHHHHHHHHHHHHHHHHHHHHHHHHHTTTBPPPEETTB-HHHHHHHHH--GGGG--TT--S---SSSTTSTTSSS---S--SEEEE--SBTTTB-SSBPPPEEEE--SSS--EEEEEPBPBGGG-S-TTTSEEEEE----SS-EE-TTTTTTT---SSGGGSTTTTTEEEEEETTS-EEEEEEEEEE-TTSTTSEEEEES-HHHHHHTT-SSTTSEE---SSS--SS-PPTTEEGGGHHHHHHHH-PBPPTT--TTS-EE---

Radius of gyration: 23.83 Å; chains: 1; bounding box: 77×45×71 Å

Sequence (298 aa):
MKSQRLSGFTLIELLIVIAISAVLAALLFPVFAQAREKARALSCLNNVRQCGMSFTLYLQDYDEVTPCMGAGREWWTNLYPYTKSLEVYYCPDRNEGVDQRQPFGKGAIFTLTRYSGYGYNWGPLVWRGGGLLEREVEVLSPTPQPTRDGFAEGKPLPAILSPAATFAMGDTYDTPRQGLTIASAAETWKGTRNAALRHSEGVFNYSFVDGHAKALKVQSGYMQGGLLGRMLM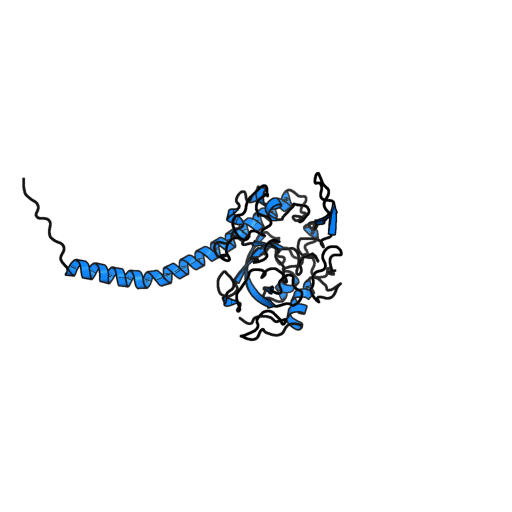IRDPELGRTAYCADPESPLYKSSYRPDSTNLPDGIACGQVHSWIRSHFPPCEAEASRGSDCLFTD

Foldseek 3Di:
DDPDPDDDDDPVNVVVVVVVVVVVCVVVVVVVVVVVLVVLLVLLLVLQLQLLVLQVVLCVVPVQWGDKDKLLGANCVSSCVRSVDPVSQARPQDDLAFDCQAPLHPDDPHHDRHDGQKAFQQAQAPQLGQAQWHRWAWDFRPDPDTDTMTITTGGHLVLQPCQVLEFGMKGAPAPRRRYPHFLRRCQSPPDLACQSDTSGQQWMWTATNVSDIDIFHKWKWAFPQRPRGIGIAGPDLVSLQRHNHSFSQAWTAAYPVHGRRGPDDGGHGRSCPSVVLVVPADEADSPDDHDDTHIHDD